Protein AF-A0A419FIL7-F1 (afdb_monomer_lite)

Radius of gyration: 23.74 Å; chains: 1; bounding box: 55×38×65 Å

Foldseek 3Di:
DVVVQVPFKDFWAFPADQQKKWKWAAAPPLKIKIWIWGDPDPPDDIDTQWIKIWRDDQDPPDDIDIDTPDHDVVNVDDPVVVVVVVVSFWDDVPAHRQKTKGWTDWQDADDPQKKKKKFFDQPDPDPPGFDFDIDIDHRNPHGDTDITMDRDDHGDMDMHGRNDGGIMMGIDGDDDDDDDDQDPVRVVVVVVVVVVLVVQQVVQWDQDPVGDTDGCSVVVVVVVVVVVVVD

pLDDT: mean 77.72, std 16.16, range [24.44, 97.5]

Structure (mmCIF, N/CA/C/O backbone):
data_AF-A0A419FIL7-F1
#
_entry.id   AF-A0A419FIL7-F1
#
loop_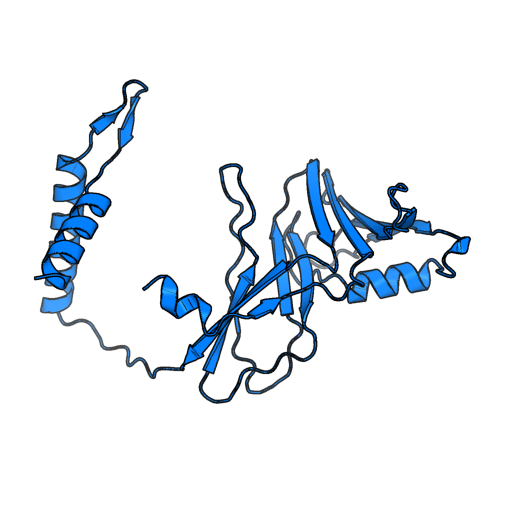
_atom_site.group_PDB
_atom_site.id
_atom_site.type_symbol
_atom_site.label_atom_id
_atom_site.label_alt_id
_atom_site.label_comp_id
_atom_site.label_asym_id
_atom_site.label_entity_id
_atom_site.label_seq_id
_atom_site.pdbx_PDB_ins_code
_atom_site.Cartn_x
_atom_site.Cartn_y
_atom_site.Cartn_z
_atom_site.occupancy
_atom_site.B_iso_or_equiv
_atom_site.auth_seq_id
_atom_site.auth_comp_id
_atom_site.auth_asym_id
_atom_site.auth_atom_id
_atom_site.pdbx_PDB_model_num
ATOM 1 N N . MET A 1 1 ? -3.572 -14.234 23.610 1.00 33.09 1 MET A N 1
ATOM 2 C CA . MET A 1 1 ? -4.364 -13.403 22.669 1.00 33.09 1 MET A CA 1
ATOM 3 C C . MET A 1 1 ? -3.543 -12.623 21.629 1.00 33.09 1 MET A C 1
ATOM 5 O O . MET A 1 1 ? -4.123 -11.826 20.912 1.00 33.09 1 MET A O 1
ATOM 9 N N . VAL A 1 2 ? -2.229 -12.844 21.485 1.00 25.91 2 VAL A N 1
ATOM 10 C CA . VAL A 1 2 ? -1.482 -12.442 20.264 1.00 25.91 2 VAL A CA 1
ATOM 11 C C . VAL A 1 2 ? -1.161 -13.675 19.402 1.00 25.91 2 VAL A C 1
ATOM 13 O O . VAL A 1 2 ? -0.980 -13.562 18.200 1.00 25.91 2 VAL A O 1
ATOM 16 N N . GLU A 1 3 ? -1.185 -14.871 19.998 1.00 24.44 3 GLU A N 1
ATOM 17 C CA . GLU A 1 3 ? -0.854 -16.138 19.330 1.00 24.44 3 GLU A CA 1
ATOM 18 C C . GLU A 1 3 ? -2.000 -16.744 18.498 1.00 24.44 3 GLU A C 1
ATOM 20 O O . GLU A 1 3 ? -1.715 -17.468 17.550 1.00 24.44 3 GLU A O 1
ATOM 25 N N . ASP A 1 4 ? -3.268 -16.396 18.754 1.00 32.81 4 ASP A N 1
ATOM 26 C CA . ASP A 1 4 ? -4.399 -16.888 17.939 1.00 32.81 4 ASP A CA 1
ATOM 27 C C . ASP A 1 4 ? -4.599 -16.110 16.633 1.00 32.81 4 ASP A C 1
ATOM 29 O O . ASP A 1 4 ? -5.090 -16.671 15.657 1.00 32.81 4 ASP A O 1
ATOM 33 N N . ALA A 1 5 ? -4.144 -14.853 16.564 1.00 32.84 5 ALA A N 1
ATOM 34 C CA . ALA A 1 5 ? 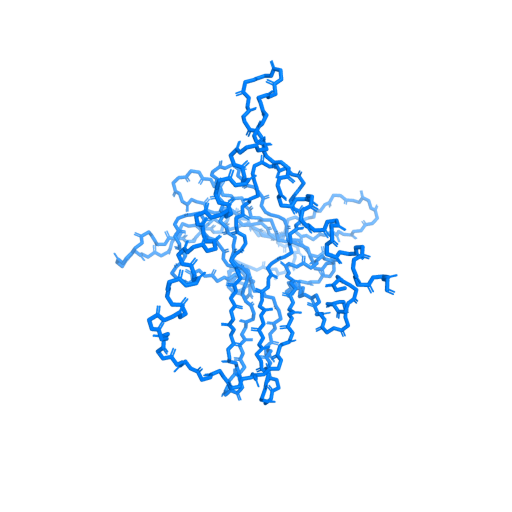-4.224 -14.056 15.340 1.00 32.84 5 ALA A CA 1
ATOM 35 C C . ALA A 1 5 ? -3.395 -14.670 14.195 1.00 32.84 5 ALA A C 1
ATOM 37 O O . ALA A 1 5 ? -3.725 -14.494 13.034 1.00 32.84 5 ALA A O 1
ATOM 38 N N . ASN A 1 6 ? -2.351 -15.450 14.493 1.00 34.44 6 ASN A N 1
ATOM 39 C CA . ASN A 1 6 ? -1.505 -16.059 13.464 1.00 34.44 6 ASN A CA 1
ATOM 40 C C . ASN A 1 6 ? -2.156 -17.230 12.707 1.00 34.44 6 ASN A C 1
ATOM 42 O O . ASN A 1 6 ? -1.598 -17.650 11.697 1.00 34.44 6 ASN A O 1
ATOM 46 N N . ARG A 1 7 ? -3.291 -17.789 13.157 1.00 38.94 7 ARG A N 1
ATOM 47 C CA . ARG A 1 7 ? -3.862 -18.998 12.524 1.00 38.94 7 ARG A CA 1
ATOM 48 C C . ARG A 1 7 ? -4.755 -18.715 11.316 1.00 38.94 7 ARG A C 1
ATOM 50 O O . ARG A 1 7 ? -4.969 -19.630 10.530 1.00 38.94 7 ARG A O 1
ATOM 57 N N . THR A 1 8 ? -5.246 -17.487 11.154 1.00 52.47 8 THR A N 1
ATOM 58 C CA . THR A 1 8 ? -6.170 -17.104 10.069 1.00 52.47 8 THR A CA 1
ATOM 59 C C . THR A 1 8 ? -5.615 -16.029 9.139 1.00 52.47 8 THR A C 1
ATOM 61 O O . THR A 1 8 ? -6.306 -15.616 8.210 1.00 52.47 8 THR A O 1
ATOM 64 N N . ASN A 1 9 ? -4.377 -15.575 9.357 1.00 58.56 9 ASN A N 1
ATOM 65 C CA . ASN A 1 9 ? -3.839 -14.448 8.611 1.00 58.56 9 ASN A CA 1
ATOM 66 C C . ASN A 1 9 ? -3.080 -14.876 7.358 1.00 58.56 9 ASN A C 1
ATOM 68 O O . ASN A 1 9 ? -2.169 -15.701 7.423 1.00 58.56 9 ASN A O 1
ATOM 72 N N . PHE A 1 10 ? -3.385 -14.222 6.241 1.00 72.06 10 PHE A N 1
ATOM 73 C CA . PHE A 1 10 ? -2.686 -14.420 4.976 1.00 72.06 10 PHE A CA 1
ATOM 74 C C . PHE A 1 10 ? -1.839 -13.199 4.654 1.00 72.06 10 PHE A C 1
ATOM 76 O O . PHE A 1 10 ? -2.296 -12.063 4.770 1.00 72.06 10 PHE A O 1
ATOM 83 N N . LEU A 1 11 ? -0.593 -13.435 4.257 1.00 79.06 11 LEU A N 1
ATOM 84 C CA . LEU A 1 11 ? 0.256 -12.395 3.695 1.00 79.06 11 LEU A CA 1
ATOM 85 C C . LEU A 1 11 ? -0.175 -12.126 2.254 1.00 79.06 11 LEU A C 1
ATOM 87 O O . LEU A 1 11 ? -0.404 -13.061 1.488 1.00 79.06 11 LEU A O 1
ATOM 91 N N . VAL A 1 12 ? -0.263 -10.850 1.893 1.00 77.25 12 VAL A N 1
ATOM 92 C CA . VAL A 1 12 ? -0.608 -10.415 0.542 1.00 77.25 12 VAL A CA 1
ATOM 93 C C . VAL A 1 12 ? 0.640 -9.894 -0.145 1.00 77.25 12 VAL A C 1
ATOM 95 O O . VAL A 1 12 ? 1.326 -9.012 0.374 1.00 77.25 12 VAL A O 1
ATOM 98 N N . PHE A 1 13 ? 0.915 -10.452 -1.317 1.00 81.88 13 PHE A N 1
ATOM 99 C CA . PHE A 1 13 ? 2.059 -10.119 -2.152 1.00 81.88 13 PHE A CA 1
ATOM 100 C C . PHE A 1 13 ? 1.609 -9.257 -3.335 1.00 81.88 13 PHE A C 1
ATOM 102 O O . PHE A 1 13 ? 0.460 -9.377 -3.774 1.00 81.88 13 PHE A O 1
ATOM 109 N N . PRO A 1 14 ? 2.485 -8.379 -3.843 1.00 84.12 14 PRO A N 1
ATOM 110 C CA . PRO A 1 14 ? 2.229 -7.669 -5.087 1.00 84.12 14 PRO A CA 1
ATOM 111 C C . PRO A 1 14 ? 2.246 -8.668 -6.263 1.00 84.12 14 PRO A C 1
ATOM 113 O O . PRO A 1 14 ? 2.924 -9.695 -6.169 1.00 84.12 14 PRO A O 1
ATOM 116 N N . PRO A 1 15 ? 1.562 -8.386 -7.385 1.00 84.75 15 PRO A N 1
ATOM 117 C CA . PRO A 1 15 ? 1.579 -9.240 -8.571 1.00 84.75 15 PRO A CA 1
ATOM 118 C C . PRO A 1 15 ? 2.873 -9.025 -9.378 1.00 84.75 15 PRO A C 1
ATOM 120 O O . PRO A 1 15 ? 2.853 -8.575 -10.518 1.00 84.75 15 PRO A O 1
ATOM 123 N N . LEU A 1 16 ? 4.007 -9.316 -8.740 1.00 88.12 16 LEU A N 1
ATOM 124 C CA . LEU A 1 16 ? 5.365 -9.201 -9.267 1.00 88.12 16 LEU A CA 1
ATOM 125 C C . LEU A 1 16 ? 6.049 -10.571 -9.207 1.00 88.12 16 LEU A C 1
ATOM 127 O O . LEU A 1 16 ? 5.849 -11.326 -8.252 1.00 88.12 16 LEU A O 1
ATOM 131 N N . ASP A 1 17 ? 6.909 -10.876 -10.178 1.00 89.38 17 ASP A N 1
ATOM 132 C CA . ASP A 1 17 ? 7.825 -12.016 -10.067 1.00 89.38 17 ASP A CA 1
ATOM 133 C C . ASP A 1 17 ? 8.752 -11.835 -8.843 1.00 89.38 17 ASP A C 1
ATOM 135 O O . ASP A 1 17 ? 9.089 -10.701 -8.487 1.00 89.38 17 ASP A O 1
ATOM 139 N N . PRO A 1 18 ? 9.230 -12.911 -8.182 1.00 87.44 18 PRO A N 1
ATOM 140 C CA . PRO A 1 18 ? 10.114 -12.795 -7.020 1.00 87.44 18 PRO A CA 1
ATOM 141 C C . PRO A 1 18 ? 11.362 -11.923 -7.216 1.00 87.44 18 PRO A C 1
ATOM 143 O O . PRO A 1 18 ? 11.931 -11.456 -6.228 1.00 87.44 18 PRO A O 1
ATOM 146 N N . ARG A 1 19 ? 11.809 -11.717 -8.462 1.00 91.00 19 ARG A N 1
ATOM 147 C CA . ARG A 1 19 ? 12.958 -10.862 -8.801 1.00 91.00 19 ARG A CA 1
ATOM 148 C C . ARG A 1 19 ? 12.577 -9.483 -9.325 1.00 91.00 19 ARG A C 1
ATOM 150 O O . ARG A 1 19 ? 13.462 -8.707 -9.680 1.00 91.00 19 ARG A O 1
ATOM 157 N N . GLU A 1 20 ? 11.297 -9.174 -9.406 1.00 93.19 20 GLU A N 1
ATOM 158 C CA . GLU A 1 20 ? 10.811 -7.867 -9.817 1.00 93.19 20 GLU A CA 1
ATOM 159 C C . GLU A 1 20 ? 10.622 -6.950 -8.614 1.00 93.19 20 GLU A C 1
ATOM 161 O O . GLU A 1 20 ? 10.238 -7.366 -7.514 1.00 93.19 20 GLU A O 1
ATOM 166 N N . ILE A 1 21 ? 10.940 -5.678 -8.834 1.00 93.12 21 ILE A N 1
ATOM 167 C CA . ILE A 1 21 ? 10.894 -4.631 -7.827 1.00 93.12 21 ILE A CA 1
ATOM 168 C C . ILE A 1 21 ? 10.225 -3.408 -8.447 1.00 93.12 21 ILE A C 1
ATOM 170 O O . ILE A 1 21 ? 10.702 -2.862 -9.439 1.00 93.12 21 ILE A O 1
ATOM 174 N N . LEU A 1 22 ? 9.159 -2.937 -7.814 1.00 93.25 22 LEU A N 1
ATOM 175 C CA . LEU A 1 22 ? 8.536 -1.658 -8.100 1.00 93.25 22 LEU A CA 1
ATOM 176 C C . LEU A 1 22 ? 9.033 -0.633 -7.079 1.00 93.25 22 LEU A C 1
ATOM 178 O O . LEU A 1 22 ? 8.771 -0.740 -5.880 1.00 93.25 22 LEU A O 1
ATOM 182 N N . GLN A 1 23 ? 9.759 0.372 -7.552 1.00 94.44 23 GLN A N 1
ATOM 183 C CA . GLN A 1 23 ? 10.189 1.503 -6.743 1.00 94.44 23 GLN A CA 1
ATOM 184 C C . GLN A 1 23 ? 9.324 2.718 -7.061 1.00 94.44 23 GLN A C 1
ATOM 186 O O . GLN A 1 23 ? 9.174 3.099 -8.217 1.00 94.44 23 GLN A O 1
ATOM 191 N N . ILE A 1 24 ? 8.812 3.369 -6.024 1.00 92.50 24 ILE A N 1
ATOM 192 C CA . ILE A 1 24 ? 7.960 4.548 -6.137 1.00 92.50 24 ILE A CA 1
ATOM 193 C C . ILE A 1 24 ? 8.601 5.651 -5.323 1.00 92.50 24 ILE A C 1
ATOM 195 O O . ILE A 1 24 ? 8.808 5.505 -4.122 1.00 92.50 24 ILE A O 1
ATOM 199 N N . ARG A 1 25 ? 8.930 6.761 -5.971 1.00 93.62 25 ARG A N 1
ATOM 200 C CA . ARG A 1 25 ? 9.452 7.952 -5.312 1.00 93.62 25 ARG A CA 1
ATOM 201 C C . ARG A 1 25 ? 8.439 9.070 -5.422 1.00 93.62 25 ARG A C 1
ATOM 203 O O . ARG A 1 25 ? 8.044 9.427 -6.530 1.00 93.62 25 ARG A O 1
ATOM 210 N N . TYR A 1 26 ? 8.085 9.656 -4.288 1.00 90.62 26 TYR A N 1
ATOM 211 C CA . TYR A 1 26 ? 7.241 10.836 -4.265 1.00 90.62 26 TYR A CA 1
ATOM 212 C C . TYR A 1 26 ? 8.112 12.093 -4.236 1.00 90.62 26 TYR A C 1
ATOM 214 O O . TYR A 1 26 ? 9.038 12.214 -3.433 1.00 90.62 26 TYR A O 1
ATOM 222 N N . ARG A 1 27 ? 7.868 13.008 -5.170 1.00 90.50 27 ARG A N 1
ATOM 223 C CA . ARG A 1 27 ? 8.589 14.274 -5.328 1.00 90.50 27 ARG A CA 1
ATOM 224 C C . ARG A 1 27 ? 7.646 15.447 -5.053 1.00 90.50 27 ARG A C 1
ATOM 226 O O . ARG A 1 27 ? 6.457 15.273 -4.796 1.00 90.50 27 ARG A O 1
ATOM 233 N N . GLU A 1 28 ? 8.194 16.656 -5.091 1.00 87.69 28 GLU A N 1
ATOM 234 C CA . GLU A 1 28 ? 7.407 17.888 -5.016 1.00 87.69 28 GLU A CA 1
ATOM 235 C C . GLU A 1 28 ? 6.366 17.967 -6.151 1.00 87.69 28 GLU A C 1
ATOM 237 O O . GLU A 1 28 ? 6.430 17.224 -7.132 1.00 87.69 28 GLU A O 1
ATOM 242 N N . GLU A 1 29 ? 5.390 18.869 -6.012 1.00 86.44 29 GLU A N 1
ATOM 243 C CA . GLU A 1 29 ? 4.344 19.113 -7.023 1.00 86.44 29 GLU A CA 1
ATOM 244 C C . GLU A 1 29 ? 3.493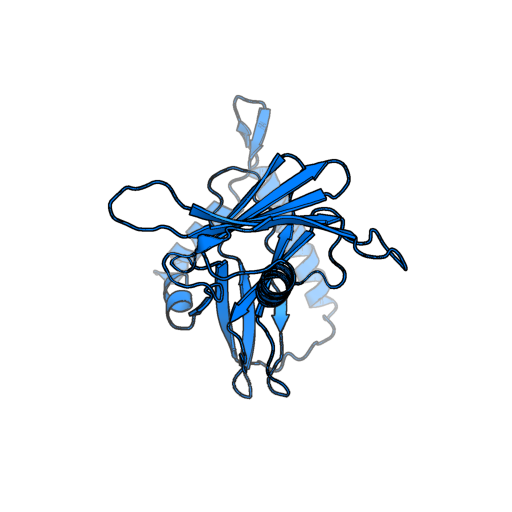 17.882 -7.388 1.00 86.44 29 GLU A C 1
ATOM 246 O O . GLU A 1 29 ? 3.036 17.737 -8.524 1.00 86.44 29 GLU A O 1
ATOM 251 N N . ASN A 1 30 ? 3.267 16.994 -6.417 1.00 85.44 30 ASN A N 1
ATOM 252 C CA . ASN A 1 30 ? 2.480 15.772 -6.579 1.00 85.44 30 ASN A CA 1
ATOM 253 C C . ASN A 1 30 ? 3.026 14.811 -7.661 1.00 85.44 30 ASN A C 1
ATOM 255 O O . ASN A 1 30 ? 2.264 14.108 -8.323 1.00 85.44 30 ASN A O 1
ATOM 259 N N . LEU A 1 31 ? 4.343 14.791 -7.876 1.00 90.62 31 LEU A N 1
ATOM 260 C CA . LEU A 1 31 ? 4.979 13.962 -8.898 1.00 90.62 31 LEU A CA 1
ATOM 261 C C . LEU A 1 31 ? 5.421 12.612 -8.321 1.00 90.62 31 LEU A C 1
ATOM 263 O O . LEU A 1 31 ? 6.282 12.547 -7.445 1.00 90.62 31 LEU A O 1
ATOM 267 N N . HIS A 1 32 ? 4.884 11.526 -8.866 1.00 91.81 32 HIS A N 1
ATOM 268 C CA . HIS A 1 32 ? 5.317 10.166 -8.567 1.00 91.81 32 HIS A CA 1
ATOM 269 C C . HIS A 1 32 ? 6.257 9.692 -9.669 1.00 91.81 32 HIS A C 1
ATOM 271 O O . HIS A 1 32 ? 5.884 9.665 -10.837 1.00 91.81 32 HIS A O 1
ATOM 277 N N . GLN A 1 33 ? 7.474 9.302 -9.308 1.00 95.62 33 GLN A N 1
ATOM 278 C CA . GLN A 1 33 ? 8.374 8.595 -10.210 1.00 95.62 33 GLN A CA 1
ATOM 279 C C . GLN A 1 33 ? 8.312 7.108 -9.880 1.00 95.62 33 GLN A C 1
ATOM 281 O O . GLN A 1 33 ? 8.712 6.697 -8.790 1.00 95.62 33 GLN A O 1
ATOM 286 N N . ILE A 1 34 ? 7.834 6.316 -10.830 1.00 95.62 34 ILE A N 1
ATOM 287 C CA . ILE A 1 34 ? 7.666 4.876 -10.695 1.00 95.62 34 ILE A CA 1
ATOM 288 C C . ILE A 1 34 ? 8.675 4.187 -11.596 1.00 95.62 34 ILE A C 1
ATOM 290 O O . ILE A 1 34 ? 8.724 4.436 -12.798 1.00 95.62 34 ILE A O 1
ATOM 294 N N . THR A 1 35 ? 9.486 3.323 -11.006 1.00 97.44 35 THR A N 1
ATOM 295 C CA . THR A 1 35 ? 10.558 2.607 -11.687 1.00 97.44 35 THR A CA 1
ATOM 296 C C . THR A 1 35 ? 10.372 1.119 -11.454 1.00 97.44 35 THR A C 1
ATOM 298 O O . THR A 1 35 ? 10.401 0.664 -10.310 1.00 97.44 35 THR A O 1
ATOM 301 N N . MET A 1 36 ? 10.211 0.363 -12.534 1.00 96.50 36 MET A N 1
ATOM 302 C CA . MET A 1 36 ? 10.210 -1.094 -12.494 1.00 96.50 36 MET A CA 1
ATOM 303 C C . MET A 1 36 ? 11.631 -1.596 -12.717 1.00 96.50 36 MET A C 1
ATOM 305 O O . MET A 1 36 ? 12.305 -1.203 -13.672 1.00 96.50 36 MET A O 1
ATOM 309 N N . LEU A 1 37 ? 12.090 -2.461 -11.825 1.00 95.81 37 LEU A N 1
ATOM 310 C CA . LEU A 1 37 ? 13.429 -3.027 -11.813 1.00 95.81 37 LEU A CA 1
ATOM 311 C C . LEU A 1 37 ? 13.337 -4.550 -11.799 1.00 95.81 37 LEU A C 1
ATOM 313 O O . LEU A 1 37 ? 12.404 -5.127 -11.239 1.00 95.81 37 LEU A O 1
ATOM 317 N N . ARG A 1 38 ? 14.360 -5.204 -12.342 1.00 93.88 38 ARG A N 1
ATOM 318 C CA . ARG A 1 38 ? 14.540 -6.651 -12.250 1.00 93.88 38 ARG A CA 1
ATOM 319 C C . ARG A 1 38 ? 15.903 -6.976 -11.669 1.00 93.88 38 ARG A C 1
ATOM 321 O O . ARG A 1 38 ? 16.919 -6.516 -12.185 1.00 93.88 38 ARG A O 1
ATOM 328 N N . ASP A 1 39 ? 15.928 -7.800 -10.630 1.00 92.62 39 ASP A N 1
ATOM 329 C CA . ASP A 1 39 ? 17.148 -8.412 -10.120 1.00 92.62 39 ASP A CA 1
ATOM 330 C C . ASP A 1 39 ? 17.586 -9.545 -11.073 1.00 92.62 39 ASP A C 1
ATOM 332 O O . ASP A 1 39 ? 16.916 -10.582 -11.171 1.00 92.62 39 ASP A O 1
ATOM 336 N N . PRO A 1 40 ? 18.704 -9.395 -11.804 1.00 89.88 40 PRO A N 1
ATOM 337 C CA . PRO A 1 40 ? 19.228 -10.466 -12.654 1.00 89.88 40 PRO A CA 1
ATOM 338 C C . PRO A 1 40 ? 19.773 -11.662 -11.843 1.00 89.88 40 PRO A C 1
ATOM 340 O O . PRO A 1 40 ? 19.990 -12.740 -12.403 1.00 89.88 40 PRO A O 1
ATOM 343 N N . GLY A 1 41 ? 19.985 -11.503 -10.534 1.00 88.50 41 GLY A N 1
ATOM 344 C CA . GLY A 1 41 ? 20.630 -12.467 -9.656 1.00 88.50 41 GLY A CA 1
ATOM 345 C C . GLY A 1 41 ? 22.160 -12.450 -9.757 1.00 88.50 41 GLY A C 1
ATOM 346 O O . GLY A 1 41 ? 22.772 -11.730 -10.550 1.00 88.50 41 GLY A O 1
ATOM 347 N N . GLY A 1 42 ? 22.809 -13.267 -8.923 1.00 87.69 42 GLY A N 1
ATOM 348 C CA . GLY A 1 42 ? 24.268 -13.433 -8.946 1.00 87.69 42 GLY A CA 1
ATOM 349 C C . GLY A 1 42 ? 25.058 -12.203 -8.480 1.00 87.69 42 GLY A C 1
ATOM 350 O O . GLY A 1 42 ? 26.194 -12.023 -8.909 1.00 87.69 42 GLY A O 1
ATOM 351 N N . GLY A 1 43 ? 24.458 -11.349 -7.640 1.00 87.12 43 GLY A N 1
ATOM 352 C CA . GLY A 1 43 ? 25.104 -10.157 -7.070 1.00 87.12 43 GLY A CA 1
ATOM 353 C C . GLY A 1 43 ? 25.289 -8.996 -8.052 1.00 87.12 43 GLY A C 1
ATOM 354 O O . GLY A 1 43 ? 26.003 -8.043 -7.748 1.00 87.12 43 GLY A O 1
ATOM 355 N N . ARG A 1 44 ? 24.676 -9.076 -9.236 1.00 88.94 44 ARG A N 1
ATOM 356 C CA . ARG A 1 44 ? 24.673 -7.995 -10.226 1.00 88.94 44 ARG A CA 1
ATOM 357 C C . ARG A 1 44 ? 23.671 -6.903 -9.822 1.00 88.94 44 ARG A C 1
ATOM 359 O O . ARG A 1 44 ? 22.690 -7.208 -9.147 1.00 88.94 44 ARG A O 1
ATOM 366 N N . PRO A 1 45 ? 23.894 -5.641 -10.227 1.00 89.69 45 PRO A N 1
ATOM 367 C CA . PRO A 1 45 ? 22.944 -4.569 -9.952 1.00 89.69 45 PRO A CA 1
ATOM 368 C C . PRO A 1 45 ? 21.604 -4.813 -10.675 1.00 89.69 45 PRO A C 1
ATOM 370 O O . PRO A 1 45 ? 21.615 -5.368 -11.779 1.00 89.69 45 PRO A O 1
ATOM 373 N N . PRO A 1 46 ? 20.468 -4.381 -10.093 1.00 92.19 46 PRO A N 1
ATOM 374 C CA . PRO A 1 46 ? 19.173 -4.446 -10.758 1.00 92.19 46 PRO A CA 1
ATOM 375 C C . PRO A 1 46 ? 19.162 -3.670 -12.078 1.00 92.19 46 PRO A C 1
ATOM 377 O O . PRO A 1 46 ? 19.740 -2.586 -12.180 1.00 92.19 46 PRO A O 1
ATOM 380 N N . VAL A 1 47 ? 18.471 -4.220 -13.072 1.00 94.38 47 VAL A N 1
ATOM 381 C CA . VAL A 1 47 ? 18.250 -3.581 -14.374 1.00 94.38 47 VAL A CA 1
ATOM 382 C C . VAL A 1 47 ? 16.937 -2.811 -14.316 1.00 94.38 47 VAL A C 1
ATOM 384 O O . VAL A 1 47 ? 15.940 -3.339 -13.827 1.00 94.38 47 VAL A O 1
ATOM 387 N N . VAL A 1 48 ? 16.925 -1.569 -14.798 1.00 96.81 48 VAL A N 1
ATOM 388 C CA . VAL A 1 48 ? 15.688 -0.790 -14.945 1.00 96.81 48 VAL A CA 1
ATOM 389 C C . VAL A 1 48 ? 14.958 -1.298 -16.182 1.00 96.81 48 VAL A C 1
ATOM 391 O O . VAL A 1 48 ? 15.509 -1.217 -17.270 1.00 96.81 48 VAL A O 1
ATOM 394 N N . LEU A 1 49 ? 13.735 -1.799 -16.021 1.00 96.00 49 LEU A N 1
ATOM 395 C CA . LEU A 1 49 ? 12.888 -2.219 -17.140 1.00 96.00 49 LEU A CA 1
ATOM 396 C C . LEU A 1 49 ? 12.153 -1.024 -17.748 1.00 96.00 49 LEU A C 1
ATOM 398 O O . LEU A 1 49 ? 12.136 -0.848 -18.962 1.00 96.00 49 LEU A O 1
ATOM 402 N N . PHE A 1 50 ? 11.577 -0.171 -16.900 1.00 97.38 50 PHE A N 1
ATOM 403 C CA . PHE A 1 50 ? 10.989 1.096 -17.318 1.00 97.38 50 PHE A CA 1
ATOM 404 C C . PHE A 1 50 ? 10.950 2.104 -16.169 1.00 97.38 50 PHE A C 1
ATOM 406 O O . PHE A 1 50 ? 11.018 1.740 -14.992 1.00 97.38 50 PHE A O 1
ATOM 413 N N . ALA A 1 51 ? 10.807 3.382 -16.516 1.00 97.50 51 ALA A N 1
ATOM 414 C CA . ALA A 1 51 ? 10.524 4.455 -15.573 1.00 97.50 51 ALA A CA 1
ATOM 415 C C . ALA A 1 51 ? 9.433 5.376 -16.127 1.00 97.50 51 ALA A C 1
ATOM 417 O O . ALA A 1 51 ? 9.546 5.868 -17.251 1.00 97.50 51 ALA A O 1
ATOM 418 N N . VAL A 1 52 ? 8.406 5.635 -15.322 1.00 96.50 52 VAL A N 1
ATOM 419 C CA . VAL A 1 52 ? 7.269 6.498 -15.652 1.00 96.50 52 VAL A CA 1
ATOM 420 C C . VAL A 1 52 ? 7.114 7.558 -14.575 1.00 96.50 52 VAL A C 1
ATOM 422 O O . VAL A 1 52 ? 7.196 7.280 -13.381 1.00 96.50 52 VAL A O 1
ATOM 425 N N . GLU A 1 53 ? 6.880 8.787 -15.001 1.00 95.12 53 GLU A N 1
ATOM 426 C CA . GLU A 1 53 ? 6.464 9.875 -14.134 1.00 95.12 53 GLU A CA 1
ATOM 427 C C . GLU A 1 53 ? 4.955 10.071 -14.239 1.00 95.12 53 GLU A C 1
ATOM 429 O O . GLU A 1 53 ? 4.420 10.220 -15.336 1.00 95.12 53 GLU A O 1
ATOM 434 N N . ILE A 1 54 ? 4.274 10.075 -13.095 1.00 91.19 54 ILE A N 1
ATOM 435 C CA . ILE A 1 54 ? 2.837 10.311 -12.987 1.00 91.19 54 ILE A CA 1
ATOM 436 C C . ILE A 1 54 ? 2.614 11.571 -12.165 1.00 91.19 54 ILE A C 1
ATOM 438 O O . ILE A 1 54 ? 3.088 11.683 -11.032 1.00 91.19 54 ILE A O 1
ATOM 442 N N . ARG A 1 55 ? 1.832 12.500 -12.706 1.00 88.31 55 ARG A N 1
ATOM 443 C CA . ARG A 1 55 ? 1.192 13.562 -11.929 1.00 88.31 55 ARG A CA 1
ATOM 444 C C . ARG A 1 55 ? -0.297 13.240 -11.835 1.00 88.31 55 ARG A C 1
ATOM 446 O O . ARG A 1 55 ? -1.018 13.469 -12.811 1.00 88.31 55 ARG A O 1
ATOM 453 N N . PRO A 1 56 ? -0.758 12.694 -10.693 1.00 78.94 56 PRO A N 1
ATOM 454 C CA . PRO A 1 56 ? -2.171 12.473 -10.444 1.00 78.94 56 PRO A CA 1
ATOM 455 C C . PRO A 1 56 ? -2.972 13.759 -10.589 1.00 78.94 56 PRO A C 1
ATOM 457 O O . PRO A 1 56 ? -2.502 14.847 -10.239 1.00 78.94 56 PRO A O 1
ATOM 460 N N . ALA A 1 57 ? -4.217 13.618 -11.027 1.00 72.44 57 ALA A N 1
ATOM 461 C CA . ALA A 1 57 ? -5.174 14.709 -10.996 1.00 72.44 57 ALA A CA 1
ATOM 462 C C . ALA A 1 57 ? -5.416 15.157 -9.543 1.00 72.44 57 ALA A C 1
ATOM 464 O O . ALA A 1 57 ? -5.934 14.400 -8.722 1.00 72.44 57 ALA A O 1
ATOM 465 N N . ALA A 1 58 ? -5.048 16.391 -9.202 1.00 59.28 58 ALA A N 1
ATOM 466 C CA . ALA A 1 58 ? -5.368 16.972 -7.902 1.00 59.28 58 ALA A CA 1
ATOM 467 C C . ALA A 1 58 ? -6.820 17.498 -7.912 1.00 59.28 58 ALA A C 1
ATOM 469 O O . ALA A 1 58 ? -7.057 18.665 -8.210 1.00 59.28 58 ALA A O 1
ATOM 470 N N . GLY A 1 59 ? -7.797 16.634 -7.611 1.00 53.91 59 GLY A N 1
ATOM 471 C CA . GLY A 1 59 ? -9.230 16.979 -7.642 1.00 53.91 59 GLY A CA 1
ATOM 472 C C . GLY A 1 59 ? -9.852 17.017 -9.056 1.00 53.91 59 GLY A C 1
ATOM 473 O O . GLY A 1 59 ? -9.166 16.871 -10.067 1.00 53.91 59 GLY A O 1
ATOM 474 N N . ALA A 1 60 ? -11.184 17.155 -9.141 1.00 36.50 60 ALA A N 1
ATOM 475 C CA . ALA A 1 60 ? -11.940 17.116 -10.407 1.00 36.50 60 ALA A CA 1
ATOM 476 C C . ALA A 1 60 ? -11.630 18.309 -11.345 1.00 36.50 60 ALA A C 1
ATOM 478 O O . ALA A 1 60 ? -11.382 19.400 -10.836 1.00 36.50 60 ALA A O 1
ATOM 479 N N . PRO A 1 61 ? -11.790 18.209 -12.685 1.00 48.59 61 PRO A N 1
ATOM 480 C CA . PRO A 1 61 ? -11.518 17.112 -13.608 1.00 48.59 61 PRO A CA 1
ATOM 481 C C . PRO A 1 61 ? -10.116 17.327 -14.220 1.00 48.59 61 PRO A C 1
ATOM 483 O O . PRO A 1 61 ? -9.978 17.669 -15.395 1.00 48.59 61 PRO A O 1
ATOM 486 N N . GLY A 1 62 ? -9.060 17.242 -13.408 1.00 55.03 62 GLY A N 1
ATOM 487 C CA . GLY A 1 62 ? -7.700 17.249 -13.948 1.00 55.03 62 GLY A CA 1
ATOM 488 C C . GLY A 1 62 ? -7.441 15.963 -14.733 1.00 55.03 62 GLY A C 1
ATOM 489 O O . GLY A 1 62 ? -7.868 14.892 -14.306 1.00 55.03 62 GLY A O 1
ATOM 490 N N . ASN A 1 63 ? -6.744 16.045 -15.866 1.00 65.06 63 ASN A N 1
ATOM 491 C CA . ASN A 1 63 ? -6.230 14.846 -16.524 1.00 65.06 63 ASN A CA 1
ATOM 492 C C . ASN A 1 63 ? -4.960 14.400 -15.796 1.00 65.06 63 ASN A C 1
ATOM 494 O O . ASN A 1 63 ? -4.080 15.220 -15.530 1.00 65.06 63 ASN A O 1
ATOM 498 N N . GLU A 1 64 ? -4.862 13.111 -15.485 1.00 82.75 64 GLU A N 1
ATOM 499 C CA . GLU A 1 64 ? -3.602 12.519 -15.048 1.00 82.75 64 GLU A CA 1
ATOM 500 C C . GLU A 1 64 ? -2.573 12.654 -16.177 1.00 82.75 64 GLU A C 1
ATOM 502 O O . GLU A 1 64 ? -2.849 12.303 -17.326 1.00 82.75 64 GLU A O 1
ATOM 507 N N . ALA A 1 65 ? -1.396 13.189 -15.860 1.00 87.88 65 ALA A N 1
ATOM 508 C CA . ALA A 1 65 ? -0.297 13.266 -16.813 1.00 87.88 65 ALA A CA 1
ATOM 509 C C . ALA A 1 65 ? 0.671 12.117 -16.545 1.00 87.88 65 ALA A C 1
ATOM 511 O O . ALA A 1 65 ? 1.155 11.965 -15.422 1.00 87.88 65 ALA A O 1
ATOM 512 N N . ARG A 1 66 ? 0.957 11.330 -17.583 1.00 91.31 66 ARG A N 1
ATOM 513 C CA . ARG A 1 66 ? 1.935 10.243 -17.545 1.00 91.31 66 ARG A CA 1
ATOM 514 C C . ARG A 1 66 ? 3.006 10.489 -18.590 1.00 91.31 66 ARG A C 1
ATOM 516 O O . ARG A 1 66 ? 2.688 10.760 -19.744 1.00 91.31 66 ARG A O 1
ATOM 523 N N . GLU A 1 67 ? 4.262 10.375 -18.190 1.00 94.44 67 GLU A N 1
ATOM 524 C CA . GLU A 1 67 ? 5.401 10.526 -19.085 1.00 94.44 67 GLU A CA 1
ATOM 525 C C . GLU A 1 67 ? 6.366 9.359 -18.890 1.00 94.44 67 GLU A C 1
ATOM 527 O O . GLU A 1 67 ? 6.924 9.167 -17.807 1.00 94.44 67 GLU A O 1
ATOM 532 N N . VAL A 1 68 ? 6.567 8.567 -19.943 1.00 96.19 68 VAL A N 1
ATOM 533 C CA . VAL A 1 68 ? 7.553 7.486 -19.930 1.00 96.19 68 VAL A CA 1
ATOM 534 C C . VAL A 1 68 ? 8.939 8.101 -20.103 1.00 96.19 68 VAL A C 1
ATOM 536 O O . VAL A 1 68 ? 9.249 8.723 -21.113 1.00 96.19 68 VAL A O 1
ATOM 539 N N . ARG A 1 69 ? 9.783 7.960 -19.082 1.00 97.19 69 ARG A N 1
ATOM 540 C CA . ARG A 1 69 ? 11.150 8.497 -19.058 1.00 97.19 69 ARG A CA 1
ATOM 541 C C . ARG A 1 69 ? 12.169 7.509 -19.610 1.00 97.19 69 ARG A C 1
ATOM 543 O O . ARG A 1 69 ? 13.225 7.919 -20.088 1.00 97.19 69 ARG A O 1
ATOM 550 N N . HIS A 1 70 ? 11.883 6.217 -19.490 1.00 96.56 70 HIS A N 1
ATOM 551 C CA . HIS A 1 70 ? 12.783 5.151 -19.901 1.00 96.56 70 HIS A CA 1
ATOM 552 C C . HIS A 1 70 ? 12.018 3.852 -20.146 1.00 96.56 70 HIS A C 1
ATOM 554 O O . HIS A 1 70 ? 11.127 3.516 -19.369 1.00 96.56 70 HIS A O 1
ATOM 560 N N . VAL A 1 71 ? 12.444 3.103 -21.162 1.00 95.88 71 VAL A N 1
ATOM 561 C CA . VAL A 1 71 ? 12.105 1.694 -21.379 1.00 95.88 71 VAL A CA 1
ATOM 562 C C . VAL A 1 71 ? 13.372 0.987 -21.850 1.00 95.88 71 VAL A C 1
ATOM 564 O O . VAL A 1 71 ? 14.054 1.474 -22.759 1.00 95.88 71 VAL A O 1
ATOM 567 N N . ASP A 1 72 ? 13.698 -0.142 -21.229 1.00 93.12 72 ASP A N 1
ATOM 568 C CA . ASP A 1 72 ? 14.806 -0.985 -21.656 1.00 93.12 72 ASP A CA 1
ATOM 569 C C . ASP A 1 72 ? 14.445 -1.699 -22.960 1.00 93.12 72 ASP A C 1
ATOM 571 O O . ASP A 1 72 ? 13.553 -2.545 -23.004 1.00 93.12 72 ASP A O 1
ATOM 575 N N . ARG A 1 73 ? 15.172 -1.387 -24.033 1.00 86.62 73 ARG A N 1
ATOM 576 C CA . ARG A 1 73 ? 14.926 -1.963 -25.362 1.00 86.62 73 ARG A CA 1
ATOM 577 C C . ARG A 1 73 ? 15.246 -3.455 -25.430 1.00 86.62 73 ARG A C 1
ATOM 579 O O . ARG A 1 73 ? 14.706 -4.136 -26.296 1.00 86.62 73 ARG A O 1
ATOM 586 N N . GLU A 1 74 ? 16.114 -3.959 -24.555 1.00 88.44 74 GLU A N 1
ATOM 587 C CA . GLU A 1 74 ? 16.473 -5.382 -24.517 1.00 88.44 74 GLU A CA 1
ATOM 588 C C . GLU A 1 74 ? 15.434 -6.224 -23.762 1.00 88.44 74 GLU A C 1
ATOM 590 O O . GLU A 1 74 ? 15.362 -7.437 -23.959 1.00 88.44 74 GLU A O 1
ATOM 595 N N . SER A 1 75 ? 14.579 -5.584 -22.957 1.00 86.06 75 SER A N 1
ATOM 596 C CA . SER A 1 75 ? 13.517 -6.251 -22.196 1.00 86.06 75 SER A CA 1
ATOM 597 C C . SER A 1 75 ? 12.349 -6.751 -23.056 1.00 86.06 75 SER A C 1
ATOM 599 O O . SER A 1 75 ? 11.556 -7.571 -22.594 1.00 86.06 75 SER A O 1
ATOM 601 N N . GLY A 1 76 ? 12.230 -6.264 -24.296 1.00 87.25 76 GLY A N 1
ATOM 602 C CA . GLY A 1 76 ? 11.074 -6.511 -25.161 1.00 87.25 76 GLY A CA 1
ATOM 603 C C . GLY A 1 76 ? 9.838 -5.673 -24.812 1.00 87.25 76 GLY A C 1
ATOM 604 O O . GLY A 1 76 ? 8.798 -5.859 -25.438 1.00 87.25 76 GLY A O 1
ATOM 605 N N . LEU A 1 77 ? 9.942 -4.760 -23.841 1.00 91.12 77 LEU A N 1
ATOM 606 C CA . LEU A 1 77 ? 8.894 -3.800 -23.506 1.00 91.12 77 LEU A CA 1
ATOM 607 C C . LEU A 1 77 ? 8.920 -2.602 -24.464 1.00 91.12 77 LEU A C 1
ATOM 609 O O . LEU A 1 77 ? 9.982 -2.148 -24.896 1.00 91.12 77 LEU A O 1
ATOM 613 N N . ASP A 1 78 ? 7.743 -2.050 -24.735 1.00 93.50 78 ASP A N 1
ATOM 614 C CA . ASP A 1 78 ? 7.575 -0.718 -25.308 1.00 93.50 78 ASP A CA 1
ATOM 615 C C . ASP A 1 78 ? 6.875 0.216 -24.304 1.00 93.50 78 ASP A C 1
ATOM 617 O O . ASP A 1 78 ? 6.540 -0.173 -23.182 1.00 93.50 78 ASP A O 1
ATOM 621 N N . GLU A 1 79 ? 6.694 1.482 -24.681 1.00 94.69 79 GLU A N 1
ATOM 622 C CA . GLU A 1 79 ? 6.058 2.478 -23.811 1.00 94.69 79 GLU A CA 1
ATOM 623 C C . GLU A 1 79 ? 4.604 2.122 -23.472 1.00 94.69 79 GLU A C 1
ATOM 625 O O . GLU A 1 79 ? 4.162 2.367 -22.350 1.00 94.69 79 GLU A O 1
ATOM 630 N N . ALA A 1 80 ? 3.866 1.526 -24.413 1.00 93.19 80 ALA A N 1
ATOM 631 C CA . ALA A 1 80 ? 2.470 1.158 -24.207 1.00 93.19 80 ALA A CA 1
ATOM 632 C C . ALA A 1 80 ? 2.352 0.030 -23.175 1.00 93.19 80 ALA A C 1
ATOM 634 O O . ALA A 1 80 ? 1.581 0.144 -22.222 1.00 93.19 80 ALA A O 1
ATOM 635 N N . LEU A 1 81 ? 3.177 -1.007 -23.311 1.00 90.50 81 LEU A N 1
ATOM 636 C CA . LEU A 1 81 ? 3.218 -2.126 -22.381 1.00 90.50 81 LEU A CA 1
ATOM 637 C C . LEU A 1 81 ? 3.746 -1.706 -21.001 1.00 90.50 81 LEU A C 1
ATOM 639 O O . LEU A 1 81 ? 3.258 -2.194 -19.986 1.00 90.50 81 LEU A O 1
ATOM 643 N N . ALA A 1 82 ? 4.693 -0.765 -20.928 1.00 92.62 82 ALA A N 1
ATOM 644 C CA . ALA A 1 82 ? 5.143 -0.204 -19.652 1.00 92.62 82 ALA A CA 1
ATOM 645 C C . ALA A 1 82 ? 4.001 0.496 -18.892 1.00 92.62 82 ALA A C 1
ATOM 647 O O . ALA A 1 82 ? 3.867 0.331 -17.677 1.00 92.62 82 ALA A O 1
ATOM 648 N N . LEU A 1 83 ? 3.156 1.252 -19.600 1.00 91.25 83 LEU A N 1
ATOM 649 C CA . LEU A 1 83 ? 1.977 1.892 -19.013 1.00 91.25 83 LEU A CA 1
ATOM 650 C C . LEU A 1 83 ? 0.899 0.872 -18.617 1.00 91.25 83 LEU A C 1
ATOM 652 O O . LEU A 1 83 ? 0.311 1.011 -17.548 1.00 91.25 83 LEU A O 1
ATOM 656 N N . GLU A 1 84 ? 0.685 -0.173 -19.419 1.00 89.81 84 GLU A N 1
ATOM 657 C CA . GLU A 1 84 ? -0.247 -1.261 -19.093 1.00 89.81 84 GLU A CA 1
ATOM 658 C C . GLU A 1 84 ? 0.180 -2.020 -17.826 1.00 89.81 84 GLU A C 1
ATOM 660 O O . GLU A 1 84 ? -0.631 -2.246 -16.926 1.00 89.81 84 GLU A O 1
ATOM 665 N N . LEU A 1 85 ? 1.470 -2.353 -17.702 1.00 89.62 85 LEU A N 1
ATOM 666 C CA . LEU A 1 85 ? 2.024 -2.984 -16.499 1.00 89.62 85 LEU A CA 1
ATOM 667 C C . LEU A 1 85 ? 1.883 -2.081 -15.272 1.00 89.62 85 LEU A C 1
ATOM 669 O O . LEU A 1 85 ? 1.542 -2.546 -14.185 1.00 89.62 85 LEU A O 1
ATOM 673 N N . LEU A 1 86 ? 2.108 -0.780 -15.435 1.00 90.19 86 LEU A N 1
ATOM 674 C CA . LEU A 1 86 ? 1.900 0.189 -14.369 1.00 90.19 86 LEU A CA 1
ATOM 675 C C . LEU A 1 86 ? 0.430 0.230 -13.904 1.00 90.19 86 LEU A C 1
ATOM 677 O O . LEU A 1 86 ? 0.180 0.228 -12.696 1.00 90.19 86 LEU A O 1
ATOM 681 N N . ASP A 1 87 ? -0.536 0.207 -14.825 1.00 86.06 87 ASP A N 1
ATOM 682 C CA . ASP A 1 87 ? -1.971 0.129 -14.501 1.00 86.06 87 ASP A CA 1
ATOM 683 C C . ASP A 1 87 ? -2.368 -1.207 -13.856 1.00 86.06 87 ASP A C 1
ATOM 685 O O . ASP A 1 87 ? -3.306 -1.272 -13.055 1.00 86.06 87 ASP A O 1
ATOM 689 N N . ALA A 1 88 ? -1.654 -2.286 -14.179 1.00 84.69 88 ALA A N 1
ATOM 690 C CA . ALA A 1 88 ? -1.836 -3.585 -13.544 1.00 84.69 88 ALA A CA 1
ATOM 691 C C . ALA A 1 88 ? -1.306 -3.617 -12.100 1.00 84.69 88 ALA A C 1
ATOM 693 O O . ALA A 1 88 ? -1.833 -4.368 -11.279 1.00 84.69 88 ALA A O 1
ATOM 694 N N . LEU A 1 89 ? -0.302 -2.796 -11.779 1.00 85.56 89 LEU A N 1
ATOM 695 C CA . LEU A 1 89 ? 0.366 -2.763 -10.474 1.00 85.56 89 LEU A CA 1
ATOM 696 C C . LEU A 1 89 ? -0.184 -1.695 -9.525 1.00 85.56 89 LEU A C 1
ATOM 698 O O . LEU A 1 89 ? -0.103 -1.848 -8.303 1.00 85.56 89 LEU A O 1
ATOM 702 N N . THR A 1 90 ? -0.733 -0.611 -10.069 1.00 83.44 90 THR A N 1
ATOM 703 C CA . THR A 1 90 ? -1.119 0.573 -9.296 1.00 83.44 90 THR A CA 1
ATOM 704 C C . THR A 1 90 ? -2.592 0.931 -9.459 1.00 83.44 90 THR A C 1
ATOM 706 O O . THR A 1 90 ? -3.302 0.467 -10.349 1.00 83.44 90 THR A O 1
ATOM 709 N N . THR A 1 91 ? -3.089 1.733 -8.528 1.00 74.81 91 THR A N 1
ATOM 710 C CA . THR A 1 91 ? -4.451 2.265 -8.525 1.00 74.81 91 THR A CA 1
ATOM 711 C C . THR A 1 91 ? -4.436 3.603 -7.809 1.00 74.81 91 THR A C 1
ATOM 713 O O . THR A 1 91 ? -3.709 3.806 -6.837 1.00 74.81 91 THR A O 1
ATOM 716 N N . ASN A 1 92 ? -5.204 4.548 -8.337 1.00 64.06 92 ASN A N 1
ATOM 717 C CA . ASN A 1 92 ? -5.157 5.938 -7.902 1.00 64.06 92 ASN A CA 1
ATOM 718 C C . ASN A 1 92 ? -6.558 6.528 -7.686 1.00 64.06 92 ASN A C 1
ATOM 720 O O . ASN A 1 92 ? -6.766 7.740 -7.736 1.00 64.06 92 ASN A O 1
ATOM 724 N N . VAL A 1 93 ? -7.562 5.668 -7.479 1.00 59.84 93 VAL A N 1
ATOM 725 C CA . VAL A 1 93 ? -8.958 6.105 -7.361 1.00 59.84 93 VAL A CA 1
ATOM 726 C C . VAL A 1 93 ? -9.143 6.920 -6.078 1.00 59.84 93 VAL A C 1
ATOM 728 O O . VAL A 1 93 ? -9.135 6.376 -4.969 1.00 59.84 93 VAL A O 1
ATOM 731 N N . ASN A 1 94 ? -9.361 8.229 -6.244 1.00 58.94 94 ASN A N 1
ATOM 732 C CA . ASN A 1 94 ? -9.589 9.204 -5.172 1.00 58.94 94 ASN A CA 1
ATOM 733 C C . ASN A 1 94 ? -8.456 9.277 -4.128 1.00 58.94 94 ASN A C 1
ATOM 735 O O . ASN A 1 94 ? -8.724 9.542 -2.952 1.00 58.94 94 ASN A O 1
ATOM 739 N N . ALA A 1 95 ? -7.202 9.027 -4.518 1.00 65.25 95 ALA A N 1
ATOM 740 C CA . ALA A 1 95 ? -6.077 9.231 -3.611 1.00 65.25 95 ALA A CA 1
ATOM 741 C C . ALA A 1 95 ? -5.786 10.742 -3.449 1.00 65.25 95 ALA A C 1
ATOM 743 O O . ALA A 1 95 ? -5.787 11.476 -4.441 1.00 65.25 95 ALA A O 1
ATOM 744 N N . PRO A 1 96 ? -5.560 11.247 -2.220 1.00 69.94 96 PRO A N 1
ATOM 745 C CA . PRO A 1 96 ? -5.077 12.613 -2.023 1.00 69.94 96 PRO A CA 1
ATOM 746 C C . PRO A 1 96 ? -3.653 12.768 -2.582 1.00 69.94 96 PRO A C 1
ATOM 748 O O . PRO A 1 96 ? -2.992 11.781 -2.896 1.00 69.94 96 PRO A O 1
ATOM 751 N N . ALA A 1 97 ? -3.149 14.002 -2.667 1.00 76.38 97 ALA A N 1
ATOM 752 C CA . ALA A 1 97 ? -1.755 14.234 -3.050 1.00 76.38 97 ALA A CA 1
ATOM 753 C C . ALA A 1 97 ? -0.789 13.449 -2.140 1.00 76.38 97 ALA A C 1
ATOM 755 O O . ALA A 1 97 ? -0.958 13.432 -0.919 1.00 76.38 97 ALA A O 1
ATOM 756 N N . GLY A 1 98 ? 0.200 12.789 -2.747 1.00 73.69 98 GLY A N 1
ATOM 757 C CA . GLY A 1 98 ? 1.109 11.854 -2.069 1.00 73.69 98 GLY A CA 1
ATOM 758 C C . GLY A 1 98 ? 0.504 10.491 -1.723 1.00 73.69 98 GLY A C 1
ATOM 759 O O . GLY A 1 98 ? 1.184 9.660 -1.129 1.00 73.69 98 GLY A O 1
ATOM 760 N N . GLY A 1 99 ? -0.760 10.243 -2.061 1.00 77.50 99 GLY A N 1
ATOM 761 C CA . GLY A 1 99 ? -1.378 8.931 -1.949 1.00 77.50 99 GLY A CA 1
ATOM 762 C C . GLY A 1 99 ? -1.104 8.083 -3.187 1.00 77.50 99 GLY A C 1
ATOM 763 O O . GLY A 1 99 ? -1.330 8.537 -4.306 1.00 77.50 99 GLY A O 1
ATOM 764 N N . ILE A 1 100 ? -0.686 6.835 -2.983 1.00 80.38 100 ILE A N 1
ATOM 765 C CA . ILE A 1 100 ? -0.604 5.835 -4.051 1.00 80.38 100 ILE A CA 1
ATOM 766 C C . ILE A 1 100 ? -1.166 4.495 -3.583 1.00 80.38 100 ILE A C 1
ATOM 768 O O . ILE A 1 100 ? -0.905 4.052 -2.461 1.00 80.38 100 ILE A O 1
ATOM 772 N N . GLY A 1 101 ? -1.965 3.857 -4.436 1.00 80.38 101 GLY A N 1
ATOM 773 C CA . GLY A 1 101 ? -2.483 2.515 -4.216 1.00 80.38 101 GLY A CA 1
ATOM 774 C C . GLY A 1 101 ? -1.674 1.473 -4.983 1.00 80.38 101 GLY A C 1
ATOM 775 O O . GLY A 1 101 ? -1.374 1.650 -6.165 1.00 80.38 101 GLY A O 1
ATOM 776 N N . ILE A 1 102 ? -1.343 0.375 -4.307 1.00 82.12 102 ILE A N 1
ATOM 777 C CA . ILE A 1 102 ? -0.661 -0.793 -4.871 1.00 82.12 102 ILE A CA 1
ATOM 778 C C . ILE A 1 102 ? -1.621 -1.968 -4.861 1.00 82.12 102 ILE A C 1
ATOM 780 O O . ILE A 1 102 ? -2.249 -2.252 -3.838 1.00 82.12 102 ILE A O 1
ATOM 784 N N . ARG A 1 103 ? -1.729 -2.660 -5.994 1.00 79.69 103 ARG A N 1
ATOM 785 C CA . ARG A 1 103 ? -2.530 -3.879 -6.086 1.00 79.69 103 ARG A CA 1
ATOM 786 C C . ARG A 1 103 ? -1.785 -5.058 -5.463 1.00 79.69 103 ARG A C 1
ATOM 788 O O . ARG A 1 103 ? -0.577 -5.201 -5.633 1.00 79.69 103 ARG A O 1
ATOM 795 N N . GLY A 1 104 ? -2.519 -5.883 -4.727 1.00 76.69 104 GLY A N 1
ATOM 796 C CA . GLY A 1 104 ? -2.055 -7.148 -4.166 1.00 76.69 104 GLY A CA 1
ATOM 797 C C . GLY A 1 104 ? -2.649 -8.346 -4.902 1.00 76.69 104 GLY A C 1
ATOM 798 O O . GLY A 1 104 ? -2.581 -8.435 -6.125 1.00 76.69 104 GLY A O 1
ATOM 799 N N . ALA A 1 105 ? -3.270 -9.254 -4.149 1.00 68.25 105 ALA A N 1
ATOM 800 C CA . ALA A 1 105 ? -4.022 -10.385 -4.679 1.00 68.25 105 ALA A CA 1
ATOM 801 C C . ALA A 1 105 ? -5.184 -9.945 -5.592 1.00 68.25 105 ALA A C 1
ATOM 803 O O . ALA A 1 105 ? -5.900 -8.981 -5.290 1.00 68.25 105 ALA A O 1
ATOM 804 N N . PHE A 1 106 ? -5.352 -10.703 -6.675 1.00 59.25 106 PHE A N 1
ATOM 805 C CA . PHE A 1 106 ? -6.430 -10.622 -7.659 1.00 59.25 106 PHE A CA 1
ATOM 806 C C . PHE A 1 106 ? -7.512 -11.665 -7.333 1.00 59.25 106 PHE A C 1
ATOM 808 O O . PHE A 1 106 ? -7.190 -12.706 -6.758 1.00 59.25 106 PHE A O 1
ATOM 815 N N . ASP A 1 107 ? -8.769 -11.391 -7.691 1.00 57.50 107 ASP A N 1
ATOM 816 C CA . ASP A 1 107 ? -9.922 -12.289 -7.490 1.00 57.50 107 ASP A CA 1
ATOM 817 C C . ASP A 1 107 ? -10.103 -12.809 -6.054 1.00 57.50 107 ASP A C 1
ATOM 819 O O . ASP A 1 107 ? -10.469 -13.961 -5.813 1.00 57.50 107 ASP A O 1
ATOM 823 N N . PHE A 1 108 ? -9.862 -11.950 -5.063 1.00 65.50 108 PHE A N 1
ATOM 824 C CA . PHE A 1 108 ? -10.075 -12.328 -3.675 1.00 65.50 108 PHE A CA 1
ATOM 825 C C . PHE A 1 108 ? -11.575 -12.328 -3.343 1.00 65.50 108 PHE A C 1
ATOM 827 O O . PHE A 1 108 ? -12.254 -11.309 -3.504 1.00 65.50 108 PHE A O 1
ATOM 834 N N . VAL A 1 109 ? -12.077 -13.456 -2.834 1.00 64.75 109 VAL A N 1
ATOM 835 C CA . VAL A 1 109 ? -13.475 -13.638 -2.417 1.00 64.75 109 VAL A CA 1
ATOM 836 C C . VAL A 1 109 ? -13.511 -14.025 -0.942 1.00 64.75 109 VAL A C 1
ATOM 838 O O . VAL A 1 109 ? -12.892 -15.011 -0.540 1.00 64.75 109 VAL A O 1
ATOM 841 N N . THR A 1 110 ? -14.227 -13.248 -0.131 1.00 70.50 110 THR A N 1
ATOM 842 C CA . THR A 1 110 ? -14.491 -13.586 1.269 1.00 70.50 110 THR A CA 1
ATOM 843 C C . THR A 1 110 ? -15.529 -14.703 1.348 1.00 70.50 110 THR A C 1
ATOM 845 O O . THR A 1 110 ? -16.519 -14.687 0.620 1.00 70.50 110 THR A O 1
ATOM 848 N N . GLU A 1 111 ? -15.315 -15.670 2.240 1.00 71.94 111 GLU A N 1
ATOM 849 C CA . GLU A 1 111 ? -16.290 -16.732 2.503 1.00 71.94 111 GLU A CA 1
ATOM 850 C C . GLU A 1 111 ? -17.589 -16.170 3.111 1.00 71.94 111 GLU A C 1
ATOM 852 O O . GLU A 1 111 ? -17.572 -15.181 3.850 1.00 71.94 111 GLU A O 1
ATOM 857 N N . ASP A 1 112 ? -18.721 -16.810 2.806 1.00 77.69 112 ASP A N 1
ATOM 858 C CA . ASP A 1 112 ? -20.028 -16.425 3.342 1.00 77.69 112 ASP A CA 1
ATOM 859 C C . ASP A 1 112 ? -20.028 -16.430 4.882 1.00 77.69 112 ASP A C 1
ATOM 861 O O . ASP A 1 112 ? -19.483 -17.329 5.525 1.00 77.69 112 ASP A O 1
ATOM 865 N N . GLY A 1 113 ? -20.623 -15.399 5.485 1.00 75.56 113 GLY A N 1
ATOM 866 C CA . GLY A 1 113 ? -20.634 -15.211 6.938 1.00 75.56 113 GLY A CA 1
ATOM 867 C C . GLY A 1 113 ? -19.317 -14.714 7.554 1.00 75.56 113 GLY A C 1
ATOM 868 O O . GLY A 1 113 ? -19.235 -14.617 8.779 1.00 75.56 113 GLY A O 1
ATOM 869 N N . TRP A 1 114 ? -18.307 -14.354 6.753 1.00 77.81 114 TRP A N 1
ATOM 870 C CA . TRP A 1 114 ? -17.045 -13.773 7.229 1.00 77.81 114 TRP A CA 1
ATOM 871 C C . TRP A 1 114 ? -16.822 -12.354 6.700 1.00 77.81 114 TRP A C 1
ATOM 873 O O . TRP A 1 114 ? -17.249 -11.986 5.610 1.00 77.81 114 TRP A O 1
ATOM 883 N N . ASP A 1 115 ? -16.125 -11.533 7.473 1.00 75.88 115 ASP A N 1
ATOM 884 C CA . ASP A 1 115 ? -15.539 -10.275 7.025 1.00 75.88 115 ASP A CA 1
ATOM 885 C C . ASP A 1 115 ? -14.056 -10.460 6.729 1.00 75.88 115 ASP A C 1
ATOM 887 O O . ASP A 1 115 ? -13.349 -11.208 7.410 1.00 75.88 115 ASP A O 1
ATOM 891 N N . THR A 1 116 ? -13.556 -9.710 5.751 1.00 74.00 116 THR A N 1
ATOM 892 C CA . THR A 1 116 ? -12.123 -9.588 5.494 1.00 74.00 116 THR A CA 1
ATOM 893 C C . THR A 1 116 ? -11.634 -8.216 5.930 1.00 74.00 116 THR A C 1
ATOM 895 O O . THR A 1 116 ? -12.171 -7.178 5.537 1.00 74.00 116 THR A O 1
ATOM 898 N N . VAL A 1 117 ? -10.596 -8.212 6.763 1.00 75.25 117 VAL A N 1
ATOM 899 C CA . VAL A 1 117 ? -9.911 -7.005 7.220 1.00 75.25 117 VAL A CA 1
ATOM 900 C C . VAL A 1 117 ? -8.527 -6.966 6.595 1.00 75.25 117 VAL A C 1
ATOM 902 O O . VAL A 1 117 ? -7.690 -7.826 6.870 1.00 75.25 117 VAL A O 1
ATOM 905 N N . TYR A 1 118 ? -8.283 -5.945 5.779 1.00 72.25 118 TYR A N 1
ATOM 906 C CA . TYR A 1 118 ? -6.976 -5.673 5.195 1.00 72.25 118 TYR A CA 1
ATOM 907 C C . TYR A 1 118 ? -6.183 -4.756 6.109 1.00 72.25 118 TYR A C 1
ATOM 909 O O . TYR A 1 118 ? -6.674 -3.711 6.542 1.00 72.25 118 TYR A O 1
ATOM 917 N N . THR A 1 119 ? -4.934 -5.120 6.356 1.00 69.94 119 THR A N 1
ATOM 918 C CA . THR A 1 119 ? -3.940 -4.261 6.991 1.00 69.94 119 THR A CA 1
ATOM 919 C C . THR A 1 119 ? -2.714 -4.259 6.082 1.00 69.94 119 THR A C 1
ATOM 921 O O . THR A 1 119 ? -2.319 -5.305 5.576 1.00 69.94 119 THR A O 1
ATOM 924 N N . GLY A 1 120 ? -2.107 -3.112 5.784 1.00 65.75 120 GLY A N 1
ATOM 925 C CA . GLY A 1 120 ? -0.786 -3.164 5.142 1.00 65.75 120 GLY A CA 1
ATOM 926 C C . GLY A 1 120 ? 0.265 -3.621 6.159 1.00 65.75 120 GLY A C 1
ATOM 927 O O . GLY A 1 120 ? 0.074 -3.479 7.372 1.00 65.75 120 GLY A O 1
ATOM 928 N N . VAL A 1 121 ? 1.376 -4.189 5.685 1.00 60.28 121 VAL A N 1
ATOM 929 C CA . VAL A 1 121 ? 2.424 -4.680 6.592 1.00 60.28 121 VAL A CA 1
ATOM 930 C C . VAL A 1 121 ? 3.065 -3.494 7.308 1.00 60.28 121 VAL A C 1
ATOM 932 O O . VAL A 1 121 ? 3.711 -2.646 6.694 1.00 60.28 121 VAL A O 1
ATOM 935 N N . MET A 1 122 ? 2.925 -3.457 8.633 1.00 55.28 122 MET A N 1
ATOM 936 C CA . MET A 1 122 ? 3.643 -2.520 9.495 1.00 55.28 122 MET A CA 1
ATOM 937 C C . MET A 1 122 ? 5.134 -2.893 9.527 1.00 55.28 122 MET A C 1
ATOM 939 O O . MET A 1 122 ? 5.567 -3.621 10.415 1.00 55.28 122 MET A O 1
ATOM 943 N N . ASN A 1 123 ? 5.924 -2.418 8.561 1.00 44.28 123 ASN A N 1
ATOM 944 C CA . ASN A 1 123 ? 7.371 -2.682 8.491 1.00 44.28 123 ASN A CA 1
ATOM 945 C C . ASN A 1 123 ? 8.239 -1.445 8.800 1.00 44.28 123 ASN A C 1
ATOM 947 O O . ASN A 1 123 ? 9.412 -1.377 8.441 1.00 44.28 123 ASN A O 1
ATOM 951 N N . GLU A 1 124 ? 7.667 -0.435 9.456 1.00 45.34 124 GLU A N 1
ATOM 952 C CA . GLU A 1 124 ? 8.340 0.842 9.693 1.00 45.34 124 GLU A CA 1
ATOM 953 C C . GLU A 1 124 ? 8.993 0.869 11.087 1.00 45.34 124 GLU A C 1
ATOM 955 O O . GLU A 1 124 ? 8.315 0.861 12.121 1.00 45.34 124 GLU A O 1
ATOM 960 N N . THR A 1 125 ? 10.332 0.856 11.114 1.00 45.09 125 THR A N 1
ATOM 961 C CA . THR A 1 125 ? 11.150 0.884 12.344 1.00 45.09 125 THR A CA 1
ATOM 962 C C . THR A 1 125 ? 11.373 2.301 12.881 1.00 45.09 125 THR A C 1
ATOM 964 O O . THR A 1 125 ? 11.672 2.467 14.067 1.00 45.09 125 THR A O 1
ATOM 967 N N . ALA A 1 126 ? 11.201 3.324 12.039 1.00 42.97 126 ALA A N 1
ATOM 968 C CA . ALA A 1 126 ? 11.306 4.732 12.407 1.00 42.97 126 ALA A CA 1
ATOM 969 C C . ALA A 1 126 ? 9.948 5.297 12.866 1.00 42.97 126 ALA A C 1
ATOM 971 O O . ALA A 1 126 ? 8.889 4.892 12.396 1.00 42.97 126 ALA A O 1
ATOM 972 N N . ARG A 1 127 ? 9.974 6.223 13.832 1.00 39.78 127 ARG A N 1
ATOM 973 C CA . ARG A 1 127 ? 8.787 6.912 14.372 1.00 39.78 127 ARG A CA 1
ATOM 974 C C . ARG A 1 127 ? 8.767 8.367 13.879 1.00 39.78 127 ARG A C 1
ATOM 976 O O . ARG A 1 127 ? 9.839 8.972 13.867 1.00 39.78 127 ARG A O 1
ATOM 983 N N . PRO A 1 128 ? 7.585 8.957 13.599 1.00 47.31 128 PRO A N 1
ATOM 984 C CA . PRO A 1 128 ? 6.234 8.394 13.743 1.00 47.31 128 PRO A CA 1
ATOM 985 C C . PRO A 1 128 ? 5.852 7.447 12.593 1.00 47.31 128 PRO A C 1
ATOM 987 O O . PRO A 1 128 ? 6.291 7.640 11.471 1.00 47.31 128 PRO A O 1
ATOM 990 N N . GLN A 1 129 ? 5.032 6.434 12.894 1.00 49.25 129 GLN A N 1
ATOM 991 C CA . GLN A 1 129 ? 4.522 5.508 11.874 1.00 49.25 129 GLN A CA 1
ATOM 992 C C . GLN A 1 129 ? 3.498 6.223 10.997 1.00 49.25 129 GLN A C 1
ATOM 994 O O . GLN A 1 129 ? 2.600 6.885 11.533 1.00 49.25 129 GLN A O 1
ATOM 999 N N . ILE A 1 130 ? 3.600 6.051 9.681 1.00 50.78 130 ILE A N 1
ATOM 1000 C CA . ILE A 1 130 ? 2.541 6.471 8.766 1.00 50.78 130 ILE A CA 1
ATOM 1001 C C . ILE A 1 130 ? 1.330 5.557 9.019 1.00 50.78 130 ILE A C 1
ATOM 1003 O O . ILE A 1 130 ? 1.486 4.333 9.060 1.00 50.78 130 ILE A O 1
ATOM 1007 N N . PRO A 1 131 ? 0.117 6.100 9.238 1.00 46.62 131 PRO A N 1
ATOM 1008 C CA . PRO A 1 131 ? -1.069 5.276 9.406 1.00 46.62 131 PRO A CA 1
ATOM 1009 C C . PRO A 1 131 ? -1.318 4.491 8.122 1.00 46.62 131 PRO A C 1
ATOM 1011 O O . PRO A 1 131 ? -1.713 5.054 7.102 1.00 46.62 131 PRO A O 1
ATOM 1014 N N . ILE A 1 132 ? -1.099 3.184 8.173 1.00 55.56 132 ILE A N 1
ATOM 1015 C CA . ILE A 1 132 ? -1.590 2.298 7.132 1.00 55.56 132 ILE A CA 1
ATOM 1016 C C . ILE A 1 132 ? -3.096 2.168 7.352 1.00 55.56 132 ILE A C 1
ATOM 1018 O O . ILE A 1 132 ? -3.543 1.815 8.445 1.00 55.56 132 ILE A O 1
ATOM 1022 N N . LEU A 1 133 ? -3.884 2.513 6.338 1.00 53.53 133 LEU A N 1
ATOM 1023 C CA . LEU A 1 133 ? -5.337 2.456 6.432 1.00 53.53 133 LEU A CA 1
ATOM 1024 C C . LEU A 1 133 ? -5.789 0.993 6.520 1.00 53.53 133 LEU A C 1
ATOM 1026 O O . LEU A 1 133 ? -5.532 0.200 5.616 1.00 53.53 133 LEU A O 1
ATOM 1030 N N . THR A 1 134 ? -6.476 0.650 7.608 1.00 56.28 134 THR A N 1
ATOM 1031 C CA . THR A 1 134 ? -7.186 -0.624 7.753 1.00 56.28 134 THR A CA 1
ATOM 1032 C C . THR A 1 134 ? -8.562 -0.491 7.112 1.00 56.28 134 THR A C 1
ATOM 1034 O O . THR A 1 134 ? -9.342 0.372 7.518 1.00 56.28 134 THR A O 1
ATOM 1037 N N . ALA A 1 135 ? -8.879 -1.344 6.140 1.00 54.72 135 ALA A N 1
ATOM 1038 C CA . ALA A 1 135 ? -10.192 -1.382 5.500 1.00 54.72 135 ALA A CA 1
ATOM 1039 C C . ALA A 1 135 ? -10.877 -2.727 5.777 1.00 54.72 135 ALA A C 1
ATOM 1041 O O . ALA A 1 135 ? -10.283 -3.788 5.579 1.00 54.72 135 ALA A O 1
ATOM 1042 N N . ARG A 1 136 ? -12.135 -2.678 6.232 1.00 53.56 136 ARG A N 1
ATOM 1043 C CA . ARG A 1 136 ? -13.045 -3.833 6.245 1.00 53.56 136 ARG A CA 1
ATOM 1044 C C . ARG A 1 136 ? -13.760 -3.856 4.903 1.00 53.56 136 ARG A C 1
ATOM 1046 O O . ARG A 1 136 ? -14.373 -2.854 4.540 1.00 53.56 136 ARG A O 1
ATOM 1053 N N . ILE A 1 137 ? -13.677 -4.971 4.188 1.00 57.06 137 ILE A N 1
ATOM 1054 C CA . ILE A 1 137 ? -14.384 -5.150 2.922 1.00 57.06 137 ILE A CA 1
ATOM 1055 C C . ILE A 1 137 ? -15.254 -6.402 3.038 1.00 57.06 137 ILE A C 1
ATOM 1057 O O . ILE A 1 137 ? -14.773 -7.478 3.388 1.00 57.06 137 ILE A O 1
ATOM 1061 N N . GLU A 1 138 ? -16.544 -6.229 2.775 1.00 55.62 138 GLU A N 1
ATOM 1062 C CA . GLU A 1 138 ? -17.514 -7.304 2.584 1.00 55.62 138 GLU A CA 1
ATOM 1063 C C . GLU A 1 138 ? -17.550 -7.605 1.076 1.00 55.62 138 GLU A C 1
ATOM 1065 O O . GLU A 1 138 ? -18.051 -6.792 0.296 1.00 55.62 138 GLU A O 1
ATOM 1070 N N . THR A 1 139 ? -16.905 -8.700 0.648 1.00 54.16 139 THR A N 1
ATOM 1071 C CA . THR A 1 139 ? -16.777 -9.088 -0.778 1.00 54.16 139 THR A CA 1
ATOM 1072 C C . THR A 1 139 ? -17.539 -10.361 -1.136 1.00 54.16 139 THR A C 1
ATOM 1074 O O . THR A 1 139 ? -17.363 -10.905 -2.224 1.00 54.16 139 THR A O 1
ATOM 1077 N N . ASP A 1 140 ? -18.419 -10.831 -0.257 1.00 54.78 140 ASP A N 1
ATOM 1078 C CA . ASP A 1 140 ? -19.221 -12.050 -0.437 1.00 54.78 140 ASP A CA 1
ATOM 1079 C C . ASP A 1 140 ? -20.159 -12.022 -1.660 1.00 54.78 140 ASP A C 1
ATOM 1081 O O . ASP A 1 140 ? -20.692 -13.058 -2.053 1.00 54.78 140 ASP A O 1
ATOM 1085 N N . TRP A 1 141 ? -20.325 -10.866 -2.309 1.00 51.03 141 TRP A N 1
ATOM 1086 C CA . TRP A 1 141 ? -21.123 -10.706 -3.525 1.00 51.03 141 TRP A CA 1
ATOM 1087 C C . TRP A 1 141 ? -20.320 -10.382 -4.803 1.00 51.03 141 TRP A C 1
ATOM 1089 O O . TRP A 1 141 ? -20.919 -10.397 -5.881 1.00 51.03 141 TRP A O 1
ATOM 1099 N N . TYR A 1 142 ? -19.002 -10.106 -4.741 1.00 45.38 142 TYR A N 1
ATOM 1100 C CA . TYR A 1 142 ? -18.173 -9.843 -5.939 1.00 45.38 142 TYR A CA 1
ATOM 1101 C C . TYR A 1 142 ? -16.647 -9.903 -5.668 1.00 45.38 142 TYR A C 1
ATOM 1103 O O . TYR A 1 142 ? -16.195 -9.312 -4.684 1.00 45.38 142 TYR A O 1
ATOM 1111 N N . PRO A 1 143 ? -15.829 -10.528 -6.547 1.00 55.66 143 PRO A N 1
ATOM 1112 C CA . PRO A 1 143 ? -14.369 -10.557 -6.411 1.00 55.66 143 PRO A CA 1
ATOM 1113 C C . PRO A 1 143 ? -13.759 -9.151 -6.430 1.00 55.66 143 PRO A C 1
ATOM 1115 O O . PRO A 1 143 ? -14.044 -8.344 -7.312 1.00 55.66 143 PRO A O 1
ATOM 1118 N N . GLN A 1 144 ? -12.885 -8.855 -5.468 1.00 61.53 144 GLN A N 1
ATOM 1119 C CA . GLN A 1 144 ? -12.190 -7.568 -5.399 1.00 61.53 144 GLN A CA 1
ATOM 1120 C C . GLN A 1 144 ? -10.692 -7.737 -5.637 1.00 61.53 144 GLN A C 1
ATOM 1122 O O . GLN A 1 144 ? -10.062 -8.683 -5.157 1.00 61.53 144 GLN A O 1
ATOM 1127 N N . ASN A 1 145 ? -10.108 -6.752 -6.318 1.00 64.56 145 ASN A N 1
ATOM 1128 C CA . ASN A 1 145 ? -8.668 -6.544 -6.267 1.00 64.56 145 ASN A CA 1
ATOM 1129 C C . ASN A 1 145 ? -8.319 -6.001 -4.889 1.00 64.56 145 ASN A C 1
ATOM 1131 O O . ASN A 1 145 ? -8.896 -5.012 -4.437 1.00 64.56 145 ASN A O 1
ATOM 1135 N N . THR A 1 146 ? -7.355 -6.626 -4.228 1.00 71.19 146 THR A N 1
ATOM 1136 C CA . THR A 1 146 ? -6.856 -6.094 -2.960 1.00 71.19 146 THR A CA 1
ATOM 1137 C C . THR A 1 146 ? -5.971 -4.885 -3.252 1.00 71.19 146 THR A C 1
ATOM 1139 O O . THR A 1 146 ? -5.105 -4.934 -4.126 1.00 71.19 146 THR A O 1
ATOM 1142 N N . GLU A 1 147 ? -6.212 -3.778 -2.557 1.00 74.50 147 GLU A N 1
ATOM 1143 C CA . GLU A 1 147 ? -5.482 -2.523 -2.735 1.00 74.50 147 GLU A CA 1
ATOM 1144 C C . GLU A 1 147 ? -4.897 -2.077 -1.394 1.00 74.50 147 GLU A C 1
ATOM 1146 O O . GLU A 1 147 ? -5.601 -2.010 -0.387 1.00 74.50 147 GLU A O 1
ATOM 1151 N N . PHE A 1 148 ? -3.614 -1.721 -1.398 1.00 76.50 148 PHE A N 1
ATOM 1152 C CA . PHE A 1 148 ? -2.910 -1.163 -0.248 1.00 76.50 148 PHE A CA 1
ATOM 1153 C C . PHE A 1 148 ? -2.508 0.271 -0.553 1.00 76.50 148 PHE A C 1
ATOM 1155 O O . PHE A 1 148 ? -1.763 0.532 -1.497 1.00 76.50 148 PHE A O 1
ATOM 1162 N N . ARG A 1 149 ? -3.027 1.207 0.244 1.00 76.44 149 ARG A N 1
ATOM 1163 C CA . ARG A 1 149 ? -2.779 2.640 0.076 1.00 76.44 149 ARG A CA 1
ATOM 1164 C C . ARG A 1 149 ? -1.665 3.102 0.994 1.00 76.44 149 ARG A C 1
ATOM 1166 O O . ARG A 1 149 ? -1.729 2.888 2.205 1.00 76.44 149 ARG A O 1
ATOM 1173 N N . TYR A 1 150 ? -0.702 3.801 0.413 1.00 77.38 150 TYR A N 1
ATOM 1174 C CA . TYR A 1 150 ? 0.403 4.427 1.121 1.00 77.38 150 TYR A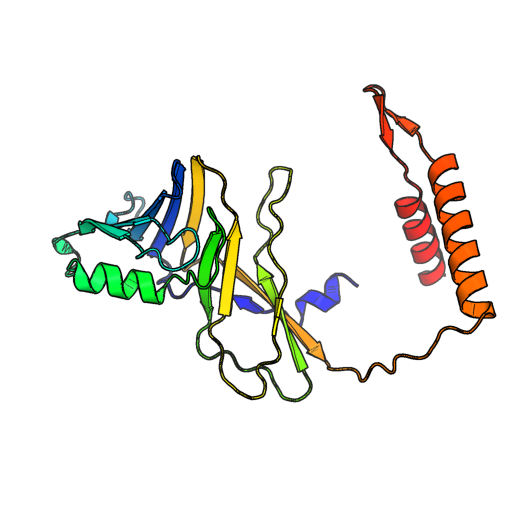 CA 1
ATOM 1175 C C . TYR A 1 150 ? 0.286 5.941 0.988 1.00 77.38 150 TYR A C 1
ATOM 1177 O O . TYR A 1 150 ? 0.043 6.456 -0.103 1.00 77.38 150 TYR A O 1
ATOM 1185 N N . ALA A 1 151 ? 0.447 6.645 2.106 1.00 78.81 151 ALA A N 1
ATOM 1186 C CA . ALA A 1 151 ? 0.612 8.091 2.120 1.00 78.81 151 ALA A CA 1
ATOM 1187 C C . ALA A 1 151 ? 2.109 8.399 2.170 1.00 78.81 151 ALA A C 1
ATOM 1189 O O . ALA A 1 151 ? 2.804 7.898 3.047 1.00 78.81 151 ALA A O 1
ATOM 1190 N N . MET A 1 152 ? 2.593 9.206 1.236 1.00 80.31 152 MET A N 1
ATOM 1191 C CA . MET A 1 152 ? 4.001 9.557 1.082 1.00 80.31 152 MET A CA 1
ATOM 1192 C C . MET A 1 152 ? 4.208 11.062 1.278 1.00 80.31 152 MET A C 1
ATOM 1194 O O . MET A 1 152 ? 3.350 11.878 0.936 1.00 80.31 152 MET A O 1
ATOM 1198 N N . GLN A 1 153 ? 5.368 11.439 1.806 1.00 85.12 153 GLN A N 1
ATOM 1199 C CA . GLN A 1 153 ? 5.876 12.809 1.871 1.00 85.12 153 GLN A CA 1
ATOM 1200 C C . GLN A 1 153 ? 6.920 13.056 0.771 1.00 85.12 153 GLN A C 1
ATOM 1202 O O . GLN A 1 153 ? 7.578 12.111 0.327 1.00 85.12 153 GLN A O 1
ATOM 1207 N N . PRO A 1 154 ? 7.072 14.294 0.264 1.00 86.88 154 PRO A N 1
ATOM 1208 C CA . PRO A 1 154 ? 8.081 14.579 -0.751 1.00 86.88 154 PRO A CA 1
ATOM 1209 C C . PRO A 1 154 ? 9.477 14.150 -0.277 1.00 86.88 154 PRO A C 1
ATOM 1211 O O . PRO A 1 154 ? 9.927 14.549 0.794 1.00 86.88 154 PRO A O 1
ATOM 1214 N N . GLY A 1 155 ? 10.157 13.333 -1.081 1.00 86.38 155 GLY A N 1
ATOM 1215 C CA . GLY A 1 155 ? 11.432 12.697 -0.739 1.00 86.38 155 GLY A CA 1
ATOM 1216 C C . GLY A 1 155 ? 11.308 11.218 -0.360 1.00 86.38 155 GLY A C 1
ATOM 1217 O O . GLY A 1 155 ? 12.297 10.489 -0.476 1.00 86.38 155 GLY A O 1
ATOM 1218 N N . ASP A 1 156 ? 10.113 10.748 0.005 1.00 87.69 156 ASP A N 1
ATOM 1219 C CA . ASP A 1 156 ? 9.887 9.350 0.359 1.00 87.69 156 ASP A CA 1
ATOM 1220 C C . ASP A 1 156 ? 10.095 8.425 -0.841 1.00 87.69 156 ASP A C 1
ATOM 1222 O O . ASP A 1 156 ? 9.822 8.754 -2.002 1.00 87.69 156 ASP A O 1
ATOM 1226 N N . THR A 1 157 ? 10.581 7.222 -0.545 1.00 87.81 157 THR A N 1
ATOM 1227 C CA . THR A 1 157 ? 10.709 6.136 -1.513 1.00 87.81 157 THR A CA 1
ATOM 1228 C C . THR A 1 157 ? 10.103 4.868 -0.928 1.00 87.81 157 THR A C 1
ATOM 1230 O O . THR A 1 157 ? 10.598 4.342 0.065 1.00 87.81 157 THR A O 1
ATOM 1233 N N . LEU A 1 158 ? 9.058 4.365 -1.578 1.00 86.44 158 LEU A N 1
ATOM 1234 C CA . LEU A 1 158 ? 8.469 3.060 -1.322 1.00 86.44 158 LEU A CA 1
ATOM 1235 C C . LEU A 1 158 ? 9.114 2.034 -2.262 1.00 86.44 158 LEU A C 1
ATOM 1237 O O . LEU A 1 158 ? 9.288 2.293 -3.454 1.00 86.44 158 LEU A O 1
ATOM 1241 N N . VAL A 1 159 ? 9.473 0.871 -1.725 1.00 88.69 159 VAL A N 1
ATOM 1242 C CA . VAL A 1 159 ? 10.027 -0.248 -2.495 1.00 88.69 159 VAL A CA 1
ATOM 1243 C C . VAL A 1 159 ? 9.162 -1.473 -2.249 1.00 88.69 159 VAL A C 1
ATOM 1245 O O . VAL A 1 159 ? 8.984 -1.892 -1.108 1.00 88.69 159 VAL A O 1
ATOM 1248 N N . VAL A 1 160 ? 8.643 -2.041 -3.330 1.00 87.25 160 VAL A N 1
ATOM 1249 C CA . VAL A 1 160 ? 7.788 -3.226 -3.335 1.00 87.25 160 VAL A CA 1
ATOM 1250 C C . VAL A 1 160 ? 8.490 -4.300 -4.157 1.00 87.25 160 VAL A C 1
ATOM 1252 O O . VAL A 1 160 ? 8.899 -4.028 -5.279 1.00 87.25 160 VAL A O 1
ATOM 1255 N N . SER A 1 161 ? 8.656 -5.508 -3.623 1.00 89.00 161 SER A N 1
ATOM 1256 C CA . SER A 1 161 ? 9.272 -6.626 -4.350 1.00 89.00 161 SER A CA 1
ATOM 1257 C C . SER A 1 161 ? 8.354 -7.840 -4.363 1.00 89.00 161 SER A C 1
ATOM 1259 O O . SER A 1 161 ? 7.620 -8.063 -3.402 1.00 89.00 161 SER A O 1
ATOM 1261 N N . GLY A 1 162 ? 8.412 -8.656 -5.420 1.00 84.25 162 GLY A N 1
ATOM 1262 C CA . GLY A 1 162 ? 7.584 -9.869 -5.513 1.00 84.25 162 GLY A CA 1
ATOM 1263 C C . GLY A 1 162 ? 7.850 -10.887 -4.402 1.00 84.25 162 GLY A C 1
ATOM 1264 O O . GLY A 1 162 ? 6.975 -11.667 -4.038 1.00 84.25 162 GLY A O 1
ATOM 1265 N N . GLY A 1 163 ? 9.043 -10.853 -3.802 1.00 80.06 163 GLY A N 1
ATOM 1266 C CA . GLY A 1 163 ? 9.401 -11.694 -2.658 1.00 80.06 163 GLY A CA 1
ATOM 1267 C C . GLY A 1 163 ? 8.963 -11.162 -1.288 1.00 80.06 163 GLY A C 1
ATOM 1268 O O . GLY A 1 163 ? 9.184 -11.853 -0.293 1.00 80.06 163 GLY A O 1
ATOM 1269 N N . ALA A 1 164 ? 8.385 -9.958 -1.199 1.00 82.12 164 ALA A N 1
ATOM 1270 C CA . ALA A 1 164 ? 8.018 -9.327 0.067 1.00 82.12 164 ALA A CA 1
ATOM 1271 C C . ALA A 1 164 ? 6.514 -9.005 0.133 1.00 82.12 164 ALA A C 1
ATOM 1273 O O . ALA A 1 164 ? 5.952 -8.473 -0.824 1.00 82.12 164 ALA A O 1
ATOM 1274 N N . PRO A 1 165 ? 5.845 -9.286 1.265 1.00 79.50 165 PRO A N 1
ATOM 1275 C CA . PRO A 1 165 ? 4.436 -8.963 1.411 1.00 79.50 165 PRO A CA 1
ATOM 1276 C C . PRO A 1 165 ? 4.228 -7.449 1.537 1.00 79.50 165 PRO A C 1
ATOM 1278 O O . PRO A 1 165 ? 4.957 -6.765 2.256 1.00 79.50 165 PRO A O 1
ATOM 1281 N N . ILE A 1 166 ? 3.190 -6.943 0.877 1.00 75.50 166 ILE A N 1
ATOM 1282 C CA . ILE A 1 166 ? 2.725 -5.549 0.982 1.00 75.50 166 ILE A CA 1
ATOM 1283 C C . ILE A 1 166 ? 1.594 -5.402 2.002 1.00 75.50 166 ILE A C 1
ATOM 1285 O O . ILE A 1 166 ? 1.393 -4.329 2.574 1.00 75.50 166 ILE A O 1
ATOM 1289 N N . GLY A 1 167 ? 0.898 -6.500 2.299 1.00 77.50 167 GLY A N 1
ATOM 1290 C CA . GLY A 1 167 ? -0.182 -6.505 3.270 1.00 77.50 167 GLY A CA 1
ATOM 1291 C C . GLY A 1 167 ? -0.386 -7.815 4.003 1.00 77.50 167 GLY A C 1
ATOM 1292 O O . GLY A 1 167 ? 0.295 -8.815 3.780 1.00 77.50 167 GLY A O 1
ATOM 1293 N N . GLN A 1 168 ? -1.366 -7.778 4.889 1.00 77.50 168 GLN A N 1
ATOM 1294 C CA . GLN A 1 168 ? -1.898 -8.897 5.631 1.00 77.50 168 GLN A CA 1
ATOM 1295 C C . GLN A 1 168 ? -3.423 -8.815 5.626 1.00 77.50 168 GLN A C 1
ATOM 1297 O O . GLN A 1 168 ? -4.025 -7.743 5.683 1.00 77.50 168 GLN A O 1
ATOM 1302 N N . VAL A 1 169 ? -4.045 -9.977 5.562 1.00 75.75 169 VAL A N 1
ATOM 1303 C CA . VAL A 1 169 ? -5.488 -10.144 5.631 1.00 75.75 169 VAL A CA 1
ATOM 1304 C C . VAL A 1 169 ? -5.829 -10.940 6.873 1.00 75.75 169 VAL A C 1
ATOM 1306 O O . VAL A 1 169 ? -5.162 -11.934 7.154 1.00 75.75 169 VAL A O 1
ATOM 1309 N N . LEU A 1 170 ? -6.869 -10.508 7.583 1.00 77.00 170 LEU A N 1
ATOM 1310 C CA . LEU A 1 170 ? -7.485 -11.244 8.679 1.00 77.00 170 LEU A CA 1
ATOM 1311 C C . LEU A 1 170 ? -8.939 -11.555 8.327 1.00 77.00 170 LEU A C 1
ATOM 1313 O O . LEU A 1 170 ? -9.660 -10.683 7.837 1.00 77.00 170 LEU A O 1
ATOM 1317 N N . PHE A 1 171 ? -9.373 -12.772 8.633 1.00 76.62 171 PHE A N 1
ATOM 1318 C CA . PHE A 1 171 ? -10.774 -13.170 8.534 1.00 76.62 171 PHE A CA 1
ATOM 1319 C C . PHE A 1 171 ? -11.434 -13.111 9.906 1.00 76.62 171 PHE A C 1
ATOM 1321 O O . PHE A 1 171 ? -10.921 -13.685 10.871 1.00 76.62 171 PHE A O 1
ATOM 1328 N N . LEU A 1 172 ? -12.568 -12.420 9.984 1.00 76.75 172 LEU A N 1
ATOM 1329 C CA . LEU A 1 172 ? -13.368 -12.304 11.200 1.00 76.75 172 LEU A CA 1
ATOM 1330 C C . LEU A 1 172 ? -14.768 -12.868 10.945 1.00 76.75 172 LEU A C 1
ATOM 1332 O O . LEU A 1 172 ? -15.377 -12.493 9.946 1.00 76.75 172 LEU A O 1
ATOM 1336 N N . PRO A 1 173 ? -15.296 -13.753 11.803 1.00 80.12 173 PRO A N 1
ATOM 1337 C CA . PRO A 1 173 ? -16.659 -14.234 11.638 1.00 80.12 173 PRO A CA 1
ATOM 1338 C C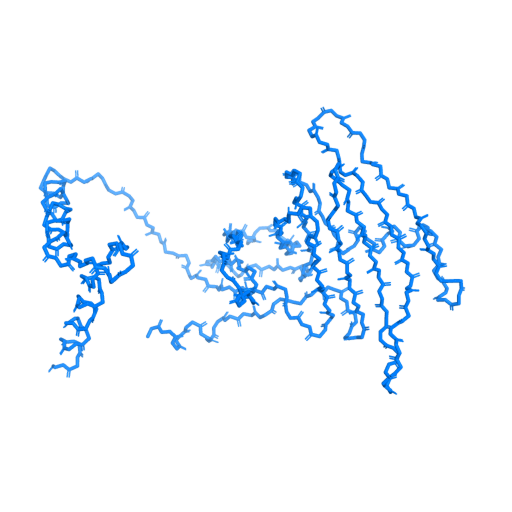 . PRO A 1 173 ? -17.631 -13.071 11.857 1.00 80.12 173 PRO A C 1
ATOM 1340 O O . PRO A 1 173 ? -17.447 -12.263 12.772 1.00 80.12 173 PRO A O 1
ATOM 1343 N N . ARG A 1 174 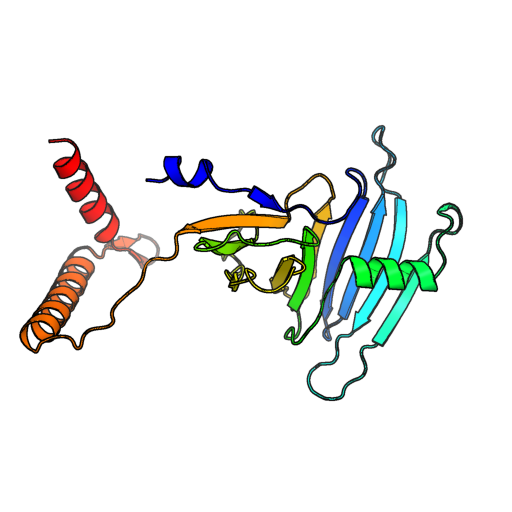? -18.671 -12.975 11.026 1.00 77.69 174 ARG A N 1
ATOM 1344 C CA . ARG A 1 174 ? -19.711 -11.962 11.207 1.00 77.69 174 ARG A CA 1
ATOM 1345 C C . ARG A 1 174 ? -20.549 -12.321 12.421 1.00 77.69 174 ARG A C 1
ATOM 1347 O O . ARG A 1 174 ? -21.228 -13.344 12.457 1.00 77.69 174 ARG A O 1
ATOM 1354 N N . GLU A 1 175 ? -20.545 -11.430 13.399 1.00 79.81 175 GLU A N 1
ATOM 1355 C CA . GLU A 1 175 ? -21.437 -11.506 14.547 1.00 79.81 175 GLU A CA 1
ATOM 1356 C C . GLU A 1 175 ? -22.550 -10.471 14.396 1.00 79.81 175 GLU A C 1
ATOM 1358 O O . GLU A 1 175 ? -22.308 -9.297 14.104 1.00 79.81 175 GLU A O 1
ATOM 1363 N N . THR A 1 176 ? -23.795 -10.897 14.609 1.00 77.75 176 THR A N 1
ATOM 1364 C CA . THR A 1 176 ? -24.922 -9.962 14.643 1.00 77.75 176 THR A CA 1
ATOM 1365 C C . THR A 1 176 ? -24.829 -9.127 15.913 1.00 77.75 176 THR A C 1
ATOM 1367 O O . THR A 1 176 ? -25.109 -9.607 17.011 1.00 77.75 176 THR A O 1
ATOM 1370 N N . VAL A 1 177 ? -24.460 -7.857 15.767 1.00 75.06 177 VAL A N 1
ATOM 1371 C CA . VAL A 1 177 ? -24.449 -6.901 16.876 1.00 75.06 177 VAL A CA 1
ATOM 1372 C C . VAL A 1 177 ? -25.794 -6.187 16.927 1.00 75.06 177 VAL A C 1
ATOM 1374 O O . VAL A 1 177 ? -26.172 -5.482 15.995 1.00 75.06 177 VAL A O 1
ATOM 1377 N N . THR A 1 178 ? -26.513 -6.339 18.039 1.00 82.25 178 THR A N 1
ATOM 1378 C CA . THR A 1 178 ? -27.715 -5.539 18.300 1.00 82.25 178 THR A CA 1
ATOM 1379 C C . THR A 1 178 ? -27.311 -4.282 19.054 1.00 82.25 178 THR A C 1
ATOM 1381 O O . THR A 1 178 ? -26.888 -4.351 20.207 1.00 82.25 178 THR A O 1
ATOM 1384 N N . LEU A 1 179 ? -27.437 -3.124 18.406 1.00 78.25 179 LEU A N 1
ATOM 1385 C CA . LEU A 1 179 ? -27.281 -1.845 19.089 1.00 78.25 179 LEU A CA 1
ATOM 1386 C C . LEU A 1 179 ? -28.518 -1.603 19.956 1.00 78.25 179 LEU A C 1
ATOM 1388 O O . LEU A 1 179 ? -29.632 -1.495 19.445 1.00 78.25 179 LEU A O 1
ATOM 1392 N N . ALA A 1 180 ? -28.317 -1.522 21.266 1.00 86.31 180 ALA A N 1
ATOM 1393 C CA . ALA A 1 180 ? -29.356 -1.158 22.217 1.00 86.31 180 ALA A CA 1
ATOM 1394 C C . ALA A 1 180 ? -29.094 0.258 22.751 1.00 86.31 180 ALA A C 1
ATOM 1396 O O . ALA A 1 180 ? -27.931 0.618 22.967 1.00 86.31 180 ALA A O 1
ATOM 1397 N N . PRO A 1 181 ? -30.141 1.068 22.993 1.00 90.88 181 PRO A N 1
ATOM 1398 C CA . PRO A 1 181 ? -29.991 2.302 23.749 1.00 90.88 181 PRO A CA 1
ATOM 1399 C C . PRO A 1 181 ? -29.389 2.000 25.123 1.00 90.88 181 PRO A C 1
ATOM 1401 O O . PRO A 1 181 ? -29.845 1.088 25.814 1.00 90.88 181 PRO A O 1
ATOM 1404 N N . ALA A 1 182 ? -28.376 2.768 25.519 1.00 88.88 182 ALA A N 1
ATOM 1405 C CA . ALA A 1 182 ? -27.847 2.694 26.873 1.00 88.88 182 ALA A CA 1
ATOM 1406 C C . ALA A 1 182 ? -28.932 3.142 27.862 1.00 88.88 182 ALA A C 1
ATOM 1408 O O . ALA A 1 182 ? -29.593 4.160 27.637 1.00 88.88 182 ALA A O 1
ATOM 1409 N N . SER A 1 183 ? -29.122 2.396 28.950 1.00 94.75 183 SER A N 1
ATOM 1410 C CA . SER A 1 183 ? -29.967 2.874 30.044 1.00 94.75 183 SER A CA 1
ATOM 1411 C C . SER A 1 183 ? -29.298 4.059 30.748 1.00 94.75 183 SER A C 1
ATOM 1413 O O . SER A 1 183 ? -28.080 4.226 30.675 1.00 94.75 183 SER A O 1
ATOM 1415 N N . GLU A 1 184 ? -30.064 4.858 31.492 1.00 94.69 184 GLU A N 1
ATOM 1416 C CA . GLU A 1 184 ? -29.499 5.945 32.309 1.00 94.69 184 GLU A CA 1
ATOM 1417 C C . GLU A 1 184 ? -28.422 5.422 33.280 1.00 94.69 184 GLU A C 1
ATOM 1419 O O . GLU A 1 184 ? -27.390 6.056 33.492 1.00 94.69 184 GLU A O 1
ATOM 1424 N N . ALA A 1 185 ? -28.620 4.210 33.812 1.00 94.19 185 ALA A N 1
ATOM 1425 C CA . ALA A 1 185 ? -27.645 3.547 34.669 1.00 94.19 185 ALA A CA 1
ATOM 1426 C C . ALA A 1 185 ? -26.348 3.196 33.918 1.00 94.19 185 ALA A C 1
ATOM 1428 O O . ALA A 1 185 ? -25.262 3.381 34.467 1.00 94.19 185 ALA A O 1
ATOM 1429 N N . ASP A 1 186 ? -26.436 2.736 32.665 1.00 91.12 186 ASP A N 1
ATOM 1430 C CA . ASP A 1 186 ? -25.262 2.433 31.835 1.00 91.12 186 ASP A CA 1
ATOM 1431 C C . ASP A 1 186 ? -24.491 3.700 31.460 1.00 91.12 186 ASP A C 1
ATOM 1433 O O . ASP A 1 186 ? -23.257 3.700 31.479 1.00 91.12 186 ASP A O 1
ATOM 1437 N N . ILE A 1 187 ? -25.212 4.785 31.151 1.00 92.31 187 ILE A N 1
ATOM 1438 C CA . ILE A 1 187 ? -24.635 6.103 30.867 1.00 92.31 187 ILE A CA 1
ATOM 1439 C C . ILE A 1 187 ? -23.884 6.600 32.100 1.00 92.31 187 ILE A C 1
ATOM 1441 O O . ILE A 1 187 ? -22.697 6.919 32.006 1.00 92.31 187 ILE A O 1
ATOM 1445 N N . GLN A 1 188 ? -24.528 6.589 33.268 1.00 94.56 188 GLN A N 1
ATOM 1446 C CA . GLN A 1 188 ? -23.899 7.020 34.511 1.00 94.56 188 GLN A CA 1
ATOM 1447 C C . GLN A 1 188 ? -22.680 6.153 34.855 1.00 94.56 188 GLN A C 1
ATOM 1449 O O . GLN A 1 188 ? -21.617 6.679 35.179 1.00 94.56 188 GLN A O 1
ATOM 1454 N N . ALA A 1 189 ? -22.784 4.829 34.711 1.00 92.44 189 ALA A N 1
ATOM 1455 C CA . ALA A 1 189 ? -21.667 3.915 34.933 1.00 92.44 189 ALA A CA 1
ATOM 1456 C C . ALA A 1 189 ? -20.523 4.119 33.924 1.00 92.44 189 ALA A C 1
ATOM 1458 O O . ALA A 1 189 ? -19.358 3.884 34.246 1.00 92.44 189 ALA A O 1
ATOM 1459 N N . PHE A 1 190 ? -20.813 4.518 32.686 1.00 88.94 190 PHE A N 1
ATOM 1460 C CA . PHE A 1 190 ? -19.792 4.883 31.707 1.00 88.94 190 PHE A CA 1
ATOM 1461 C C . PHE A 1 190 ? -19.074 6.179 32.096 1.00 88.94 190 PHE A C 1
ATOM 1463 O O . PHE A 1 190 ? -17.843 6.194 32.114 1.00 88.94 190 PHE A O 1
ATOM 1470 N N . VAL A 1 191 ? -19.826 7.225 32.450 1.00 92.19 191 VAL A N 1
ATOM 1471 C CA . VAL A 1 191 ? -19.278 8.520 32.883 1.00 92.19 191 VAL A CA 1
ATOM 1472 C C . VAL A 1 191 ? -18.390 8.338 34.110 1.00 92.19 191 VAL A C 1
ATOM 1474 O O . VAL A 1 191 ? -17.219 8.709 34.071 1.00 92.19 191 VAL A O 1
ATOM 1477 N N . THR A 1 192 ? -18.890 7.661 35.147 1.00 93.88 192 THR A N 1
ATOM 1478 C CA . THR A 1 192 ? -18.119 7.395 36.368 1.00 93.88 192 THR A CA 1
ATOM 1479 C C . THR A 1 192 ? -16.838 6.611 36.070 1.00 93.88 192 THR A C 1
ATOM 1481 O O . THR A 1 192 ? -15.766 7.005 36.520 1.00 93.88 192 THR A O 1
ATOM 1484 N N . ARG A 1 193 ? -16.892 5.564 35.230 1.00 89.75 193 ARG A N 1
ATOM 1485 C CA . ARG A 1 193 ? -15.680 4.826 34.822 1.00 89.75 193 ARG A CA 1
ATOM 1486 C C . ARG A 1 193 ? -14.680 5.699 34.063 1.00 89.75 193 ARG A C 1
ATOM 1488 O O . ARG A 1 193 ? -13.475 5.491 34.199 1.00 89.75 193 ARG A O 1
ATOM 1495 N N . GLN A 1 194 ? -15.150 6.640 33.243 1.00 89.25 194 GLN A N 1
ATOM 1496 C CA . GLN A 1 194 ? -14.273 7.590 32.560 1.00 89.25 194 GLN A CA 1
ATOM 1497 C C . GLN A 1 194 ? -13.576 8.515 33.559 1.00 89.25 194 GLN A C 1
ATOM 1499 O O . GLN A 1 194 ? -12.358 8.680 33.486 1.00 89.25 194 GLN A O 1
ATOM 1504 N N . GLU A 1 195 ? -14.326 9.097 34.492 1.00 90.69 195 GLU A N 1
ATOM 1505 C CA . GLU A 1 195 ? -13.796 9.997 35.520 1.00 90.69 195 GLU A CA 1
ATOM 1506 C C . GLU A 1 195 ? -12.772 9.289 36.414 1.00 90.69 195 GLU A C 1
ATOM 1508 O O . GLU A 1 195 ? -11.672 9.807 36.632 1.00 90.69 195 GLU A O 1
ATOM 1513 N N . GLU A 1 196 ? -13.088 8.073 36.864 1.00 89.06 196 GLU A N 1
ATOM 1514 C CA . GLU A 1 196 ? -12.173 7.214 37.617 1.00 89.06 196 GLU A CA 1
ATOM 1515 C C . GLU A 1 196 ? -10.901 6.927 36.817 1.00 89.06 196 GLU A C 1
ATOM 1517 O O . GLU A 1 196 ? -9.793 7.119 37.321 1.00 89.06 196 GLU A O 1
ATOM 1522 N N . TYR A 1 197 ? -11.035 6.538 35.544 1.00 86.31 197 TYR A N 1
ATOM 1523 C CA . TYR A 1 197 ? -9.894 6.261 34.674 1.00 86.31 197 TYR A CA 1
ATOM 1524 C C . TYR A 1 197 ? -8.968 7.473 34.531 1.00 86.31 197 TYR A C 1
ATOM 1526 O O . TYR A 1 197 ? -7.750 7.344 34.681 1.00 86.31 197 TYR A O 1
ATOM 1534 N N . TRP A 1 198 ? -9.518 8.658 34.257 1.00 85.38 198 TRP A N 1
ATOM 1535 C CA . TRP A 1 198 ? -8.719 9.872 34.091 1.00 85.38 198 TRP A CA 1
ATOM 1536 C C . TRP A 1 198 ? -8.059 10.310 35.397 1.00 85.38 198 TRP A C 1
ATOM 1538 O O . TRP A 1 198 ? -6.877 10.661 35.394 1.00 85.38 198 TRP A O 1
ATOM 1548 N N . THR A 1 199 ? -8.769 10.192 36.516 1.00 89.44 199 THR A N 1
ATOM 1549 C CA . THR A 1 199 ? -8.237 10.489 37.852 1.00 89.44 199 THR A CA 1
ATOM 1550 C C . THR A 1 199 ? -7.098 9.534 38.220 1.00 89.44 199 THR A C 1
ATOM 1552 O O . THR A 1 199 ? -5.999 9.952 38.600 1.00 89.44 199 THR A O 1
ATOM 1555 N N . GLU A 1 200 ? -7.299 8.228 38.046 1.00 86.44 200 GLU A N 1
ATOM 1556 C CA . GLU A 1 200 ? -6.268 7.221 38.299 1.00 86.44 200 GLU A CA 1
ATOM 1557 C C . GLU A 1 200 ? -5.088 7.309 37.319 1.00 86.44 200 GLU A C 1
ATOM 1559 O O . GLU A 1 200 ? -3.981 6.848 37.622 1.00 86.44 200 GLU A O 1
ATOM 1564 N N . ARG A 1 201 ? -5.308 7.833 36.111 1.00 86.94 201 ARG A N 1
ATOM 1565 C CA . ARG A 1 201 ? -4.239 8.067 35.140 1.00 86.94 201 ARG A CA 1
ATOM 1566 C C . ARG A 1 201 ? -3.380 9.252 35.555 1.00 86.94 201 ARG A C 1
ATOM 1568 O O . ARG A 1 201 ? -2.156 9.094 35.563 1.00 86.94 201 ARG A O 1
ATOM 1575 N N . ALA A 1 202 ? -4.010 10.372 35.911 1.00 86.69 202 ALA A N 1
ATOM 1576 C CA . ALA A 1 202 ? -3.353 11.610 36.327 1.00 86.69 202 ALA A CA 1
ATOM 1577 C C . ALA A 1 202 ? -2.523 11.413 37.605 1.00 86.69 202 ALA A C 1
ATOM 1579 O O . ALA A 1 202 ? -1.368 11.816 37.673 1.00 86.69 202 ALA A O 1
ATOM 1580 N N . THR A 1 203 ? -3.049 10.676 38.588 1.00 86.62 203 THR A N 1
ATOM 1581 C CA . THR A 1 203 ? -2.310 10.336 39.825 1.00 86.62 203 THR A CA 1
ATOM 1582 C C . THR A 1 203 ? -1.057 9.485 39.588 1.00 86.62 203 THR A C 1
ATOM 1584 O O . THR A 1 203 ? -0.187 9.397 40.456 1.00 86.62 203 THR A O 1
ATOM 1587 N N . LYS A 1 204 ? -0.940 8.854 38.415 1.00 83.50 204 LYS A N 1
ATOM 1588 C CA . LYS A 1 204 ? 0.218 8.050 38.000 1.00 83.50 204 LYS A CA 1
ATOM 1589 C C . LYS A 1 204 ? 1.095 8.748 36.964 1.00 83.50 204 LYS A C 1
ATOM 1591 O O . LYS A 1 204 ? 2.011 8.109 36.435 1.00 83.50 204 LYS A O 1
ATOM 1596 N N . GLU A 1 205 ? 0.820 10.012 36.655 1.00 88.19 205 GLU A N 1
ATOM 1597 C CA . GLU A 1 205 ? 1.679 10.806 35.788 1.00 88.19 205 GLU A CA 1
ATOM 1598 C C . GLU A 1 205 ? 3.009 11.110 36.471 1.00 88.19 205 GLU A C 1
ATOM 1600 O O . GLU A 1 205 ? 3.100 11.354 37.674 1.00 88.19 205 GLU A O 1
ATOM 1605 N N . ARG A 1 206 ? 4.077 11.033 35.684 1.00 85.62 206 ARG A N 1
ATOM 1606 C CA . ARG A 1 206 ? 5.441 11.321 36.102 1.00 85.62 206 ARG A CA 1
ATOM 1607 C C . ARG A 1 206 ? 6.103 12.149 35.024 1.00 85.62 206 ARG A C 1
ATOM 1609 O O . ARG A 1 206 ? 6.061 11.786 33.848 1.00 85.62 206 ARG A O 1
ATOM 1616 N N . THR A 1 207 ? 6.756 13.223 35.436 1.00 89.12 207 THR A N 1
ATOM 1617 C CA . THR A 1 207 ? 7.611 14.000 34.549 1.00 89.12 207 THR A CA 1
ATOM 1618 C C . THR A 1 207 ? 8.946 13.282 34.417 1.00 89.12 207 THR A C 1
ATOM 1620 O O . THR A 1 207 ? 9.585 12.920 35.405 1.00 89.12 207 THR A O 1
ATOM 1623 N N . THR A 1 208 ? 9.359 13.033 33.185 1.00 83.56 208 THR A N 1
ATOM 1624 C CA . THR A 1 208 ? 10.688 12.505 32.882 1.00 83.56 208 THR A CA 1
ATOM 1625 C C . THR A 1 208 ? 11.755 13.582 33.127 1.00 83.56 208 THR A C 1
ATOM 1627 O O . THR A 1 208 ? 11.432 14.771 33.121 1.00 83.56 208 THR A O 1
ATOM 1630 N N . PRO A 1 209 ? 13.043 13.213 33.261 1.00 82.25 209 PRO A N 1
ATOM 1631 C CA . PRO A 1 209 ? 14.138 14.185 33.368 1.00 82.25 209 PRO A CA 1
ATOM 1632 C C . PRO A 1 209 ? 14.228 15.191 32.203 1.00 82.25 209 PRO A C 1
ATOM 1634 O O . PRO A 1 209 ? 14.884 16.217 32.335 1.00 82.25 209 PRO A O 1
ATOM 1637 N N . TYR A 1 210 ? 13.557 14.911 31.080 1.00 83.81 210 TYR A N 1
ATOM 1638 C CA . TYR A 1 210 ? 13.507 15.751 29.880 1.00 83.81 210 TYR A CA 1
ATOM 1639 C C . TYR A 1 210 ? 12.192 16.543 29.744 1.00 83.81 210 TYR A C 1
ATOM 1641 O O . TYR A 1 210 ? 11.915 17.095 28.684 1.00 83.81 210 TYR A O 1
ATOM 1649 N N . GLY A 1 211 ? 11.352 16.578 30.784 1.00 81.12 211 GLY A N 1
ATOM 1650 C CA . GLY A 1 211 ? 10.120 17.376 30.816 1.00 81.12 211 GLY A CA 1
ATOM 1651 C C . GLY A 1 211 ? 8.873 16.709 30.221 1.00 81.12 211 GLY A C 1
ATOM 1652 O O . GLY A 1 211 ? 7.784 17.261 30.343 1.00 81.12 211 GLY A O 1
ATOM 1653 N N . ALA A 1 212 ? 8.978 15.516 29.625 1.00 78.94 212 ALA A N 1
ATOM 1654 C CA . ALA A 1 212 ? 7.808 14.800 29.106 1.00 78.94 212 ALA A CA 1
ATOM 1655 C C . ALA A 1 212 ? 6.977 14.172 30.238 1.00 78.94 212 ALA A C 1
ATOM 1657 O O . ALA A 1 212 ? 7.549 13.557 31.139 1.00 78.94 212 ALA A O 1
ATOM 1658 N N . LEU A 1 213 ? 5.646 14.270 30.164 1.00 78.69 213 LEU A N 1
ATOM 1659 C CA . LEU A 1 213 ? 4.709 13.592 31.066 1.00 78.69 213 LEU A CA 1
ATOM 1660 C C . LEU A 1 213 ? 4.403 12.182 30.554 1.00 78.69 213 LEU A C 1
ATOM 1662 O O . LEU A 1 213 ? 3.949 12.002 29.424 1.00 78.69 213 LEU A O 1
ATOM 1666 N N . ILE A 1 214 ? 4.623 11.175 31.396 1.00 83.62 214 ILE A N 1
ATOM 1667 C CA . ILE A 1 214 ? 4.271 9.781 31.108 1.00 83.62 214 ILE A CA 1
ATOM 1668 C C . ILE A 1 214 ? 3.377 9.223 32.214 1.00 83.62 214 ILE A C 1
ATOM 1670 O O . ILE A 1 214 ? 3.587 9.516 33.385 1.00 83.62 214 ILE A O 1
ATOM 1674 N N . SER A 1 215 ? 2.409 8.371 31.868 1.00 84.44 215 SER A N 1
ATOM 1675 C CA . SER A 1 215 ? 1.614 7.614 32.845 1.00 84.44 215 SER A CA 1
ATOM 1676 C C . SER A 1 215 ? 1.717 6.123 32.557 1.00 84.44 215 SER A C 1
ATOM 1678 O O . SER A 1 215 ? 1.519 5.670 31.429 1.00 84.44 215 SER A O 1
ATOM 1680 N N . HIS A 1 216 ? 2.006 5.333 33.588 1.00 83.50 216 HIS A N 1
ATOM 1681 C CA . HIS A 1 216 ? 2.031 3.871 33.491 1.00 83.50 216 HIS A CA 1
ATOM 1682 C C . HIS A 1 216 ? 0.693 3.218 33.851 1.00 83.50 216 HIS A C 1
ATOM 1684 O O . HIS A 1 216 ? 0.612 1.991 33.924 1.00 83.50 216 HIS A O 1
ATOM 1690 N N . HIS A 1 217 ? -0.363 4.016 34.035 1.00 82.31 217 HIS A N 1
ATOM 1691 C CA . HIS A 1 217 ? -1.677 3.556 34.472 1.00 82.31 217 HIS A CA 1
ATOM 1692 C C . HIS A 1 217 ? -2.187 2.335 33.688 1.00 82.31 217 HIS A C 1
ATOM 1694 O O . HIS A 1 217 ? -2.527 1.316 34.292 1.00 82.31 217 HIS A O 1
ATOM 1700 N N . TYR A 1 218 ? -2.139 2.396 32.354 1.00 74.75 218 TYR A N 1
ATOM 1701 C CA . TYR A 1 218 ? -2.587 1.306 31.485 1.00 74.75 218 TYR A CA 1
ATOM 1702 C C . TYR A 1 218 ? -1.752 0.026 31.652 1.00 74.75 218 TYR A C 1
ATOM 1704 O O . TYR A 1 218 ? -2.296 -1.070 31.799 1.00 74.75 218 TYR A O 1
ATOM 1712 N N . ARG A 1 219 ? -0.418 0.159 31.693 1.00 77.00 219 ARG A N 1
ATOM 1713 C CA . ARG A 1 219 ? 0.516 -0.965 31.882 1.00 77.00 219 ARG A CA 1
ATOM 1714 C C . ARG A 1 219 ? 0.260 -1.681 33.207 1.00 77.00 219 ARG A C 1
ATOM 1716 O O . ARG A 1 219 ? 0.263 -2.909 33.258 1.00 77.00 219 ARG A O 1
ATOM 1723 N N . ASP A 1 220 ? 0.045 -0.922 34.274 1.00 83.38 220 ASP A N 1
ATOM 1724 C CA . ASP A 1 220 ? -0.189 -1.486 35.601 1.00 83.38 220 ASP A CA 1
ATOM 1725 C C . ASP A 1 220 ? -1.556 -2.186 35.668 1.00 83.38 220 ASP A C 1
ATOM 1727 O O . ASP A 1 220 ? -1.666 -3.265 36.250 1.00 83.38 220 ASP A O 1
ATOM 1731 N N . GLY A 1 221 ? -2.580 -1.626 35.012 1.00 80.25 221 GLY A N 1
ATOM 1732 C CA . GLY A 1 221 ? -3.889 -2.267 34.856 1.00 80.25 221 GLY A CA 1
ATOM 1733 C C . GLY A 1 221 ? -3.808 -3.604 34.111 1.00 80.25 221 GLY A C 1
ATOM 1734 O O . GLY A 1 221 ? -4.358 -4.602 34.576 1.00 80.25 221 GLY A O 1
ATOM 1735 N N . GLN A 1 222 ? -3.051 -3.655 33.012 1.00 75.69 222 GLN A N 1
ATOM 1736 C CA . GLN A 1 222 ? -2.783 -4.887 32.258 1.00 75.69 222 GLN A CA 1
ATOM 1737 C C . GLN A 1 222 ? -2.111 -5.963 33.124 1.00 75.69 222 GLN A C 1
ATOM 1739 O O . GLN A 1 222 ? -2.526 -7.121 33.105 1.00 75.69 222 GLN A O 1
ATOM 1744 N N . ARG A 1 223 ? -1.112 -5.587 33.936 1.00 80.62 223 ARG A N 1
ATOM 1745 C CA . ARG A 1 223 ? -0.436 -6.519 34.857 1.00 80.62 223 ARG A CA 1
ATOM 1746 C C . ARG A 1 223 ? -1.390 -7.104 35.899 1.00 80.62 223 ARG A C 1
ATOM 1748 O O . ARG A 1 223 ? -1.338 -8.305 36.144 1.00 80.62 223 ARG A O 1
ATOM 1755 N N . ARG A 1 224 ? -2.279 -6.287 36.480 1.00 83.19 224 ARG A N 1
ATOM 1756 C CA . ARG A 1 224 ? -3.275 -6.763 37.459 1.00 83.19 224 ARG A CA 1
ATOM 1757 C C . ARG A 1 224 ? -4.274 -7.747 36.851 1.00 83.19 224 ARG A C 1
ATOM 1759 O O . ARG A 1 224 ? -4.626 -8.710 37.517 1.00 83.19 224 ARG A O 1
ATOM 1766 N N . ARG A 1 225 ? -4.730 -7.511 35.614 1.00 76.19 225 ARG A N 1
ATOM 1767 C CA . ARG A 1 225 ? -5.661 -8.419 34.917 1.00 76.19 225 ARG A CA 1
ATOM 1768 C C . ARG A 1 225 ? -5.012 -9.775 34.648 1.00 76.19 225 ARG A C 1
ATOM 1770 O O . ARG A 1 225 ? -5.536 -10.781 35.095 1.00 76.19 225 ARG A O 1
ATOM 1777 N N . ARG A 1 226 ? -3.795 -9.784 34.093 1.00 74.62 226 ARG A N 1
ATOM 1778 C CA . ARG A 1 226 ? -3.028 -11.027 33.880 1.00 74.62 226 ARG A CA 1
ATOM 1779 C C . ARG A 1 226 ? -2.773 -11.816 35.166 1.00 74.62 226 ARG A C 1
ATOM 1781 O O . ARG A 1 226 ? -2.750 -13.035 35.134 1.00 74.62 226 ARG A O 1
ATOM 1788 N N . ALA A 1 227 ? -2.563 -11.133 36.292 1.00 77.94 227 ALA A N 1
ATOM 1789 C CA . ALA A 1 227 ? -2.394 -11.797 37.583 1.00 77.94 227 ALA A CA 1
ATOM 1790 C C . ALA A 1 227 ? -3.691 -12.442 38.103 1.00 77.94 227 ALA A C 1
ATOM 1792 O O . ALA A 1 227 ? -3.606 -13.413 38.843 1.00 77.94 227 ALA A O 1
ATOM 1793 N N . LYS A 1 228 ? -4.867 -11.919 37.724 1.00 74.88 228 LYS A N 1
ATOM 1794 C CA . LYS A 1 228 ? -6.169 -12.523 38.043 1.00 74.88 228 LYS A CA 1
ATOM 1795 C C . LYS A 1 228 ? -6.500 -13.709 37.144 1.00 74.88 228 LYS A C 1
ATOM 1797 O O . LYS A 1 228 ? -7.073 -14.663 37.635 1.00 74.88 228 LYS A O 1
ATOM 1802 N N . ASP A 1 229 ? -6.128 -13.653 35.868 1.00 66.56 229 ASP A N 1
ATOM 1803 C CA . ASP A 1 229 ? -6.411 -14.735 34.911 1.00 66.56 229 ASP A CA 1
ATOM 1804 C C . ASP A 1 229 ? -5.531 -15.983 35.148 1.00 66.56 229 ASP A C 1
ATOM 1806 O O . ASP A 1 229 ? -5.854 -17.070 34.682 1.00 66.56 229 ASP A O 1
ATOM 1810 N N . ASN A 1 230 ? -4.418 -15.823 35.874 1.00 60.62 230 ASN A N 1
ATOM 1811 C CA . ASN A 1 230 ? -3.476 -16.891 36.230 1.00 60.62 230 ASN A CA 1
ATOM 1812 C C . ASN A 1 230 ? -3.663 -17.432 37.666 1.00 60.62 230 ASN A C 1
ATOM 1814 O O . ASN A 1 230 ? -2.814 -18.201 38.125 1.00 60.62 230 ASN A O 1
ATOM 1818 N N . ALA A 1 231 ? -4.694 -16.985 38.388 1.00 54.88 231 ALA A N 1
ATOM 1819 C CA . ALA A 1 231 ? -5.010 -17.377 39.764 1.00 54.88 231 ALA A CA 1
ATOM 1820 C C . ALA A 1 231 ? -6.307 -18.193 39.802 1.00 54.88 231 ALA A C 1
ATOM 1822 O O . ALA A 1 231 ? -6.359 -19.145 40.610 1.00 54.88 231 ALA A O 1
#

Sequence (231 aa):
MVEDANRTNFLVFPPLDPREILQIRYREENLHQITMLRDPGGGRPPVVLFAVEIRPAAGAPGNEAREVRHVDRESGLDEALALELLDALTTNVNAPAGGIGIRGAFDFVTEDGWDTVYTGVMNETARPQIPILTARIETDWYPQNTEFRYAMQPGDTLVVSGGAPIGQVLFLPRETVTLAPASEADIQAFVTRQEEYWTERATKERTTPYGALISHHYRDGQRRRRAKDNA

Secondary structure (DSSP, 8-state):
--SSGGGS-EEE--SS-TTEEEEEEE-STT-EEEEEEE--STTPPPEEEEEEEEE---STTPPPEEEEEEE-GGGT--HHHHHHHHHHHEE-TTPPTTEEEEE--SSB-PPTTEEEEEEE-----SSSPP-PPPEEE--TTS-B--EEEEE--TT-EEEEETTS-SEEEEEEE-------PPPHHHHHHHHHHHHHHHHHHHTTEEE-TTS-EEE-HHHHHHHHHHHHHT-